Protein AF-A0A7X7E637-F1 (afdb_monomer_lite)

Radius of gyration: 29.82 Å; chains: 1; bounding box: 77×42×72 Å

Secondary structure (DSSP, 8-state):
--HHHHHHHHHHS-PPPPPPHHHHHHHHHHHHHHHHHHTEEEEEES-SSS-EEEEEEE-SSSPPPHHHHHHHHHHHHHSS----TTSPPP-EEETTTEEEEEEESS-SSTT------S----EEEEEE--HHHHHHHHHHHHHHHHHHHHHHHHHHHHHHHHHHHHHHHH------HHHHHHHHHHHH--

Foldseek 3Di:
DDPVVVVVVVVVPPDADADDLVVVVVLVVVLQVLLVVQQWGKDFDDDSRHATEIETEHNDPDGHDVQVSVQVSLCVQAVGGDADPVRGQDWDQDPLRKTKHKRWNDADDVVRDGDPDPHRTYIHIYIYHDVVSVVVVVVVVVVVVVVVVVVVLVVVLVVQVVVVVVVCVVDPDDDPSVVVSVVVSVVVVD

Structure (mmCIF, N/CA/C/O backbone):
data_AF-A0A7X7E637-F1
#
_entry.id   AF-A0A7X7E637-F1
#
loop_
_atom_site.group_PDB
_atom_site.id
_atom_site.type_symbol
_atom_site.label_atom_id
_atom_site.label_alt_id
_atom_site.label_comp_id
_atom_site.label_asym_id
_atom_site.label_entity_id
_atom_site.label_seq_id
_atom_site.pdbx_PDB_ins_code
_atom_site.Cartn_x
_atom_site.Cartn_y
_atom_site.Cartn_z
_atom_site.occupancy
_atom_site.B_iso_or_equiv
_atom_site.auth_seq_id
_atom_site.auth_comp_id
_atom_site.auth_asym_id
_atom_site.auth_atom_id
_atom_site.pdbx_PDB_model_num
ATOM 1 N N . MET A 1 1 ? 29.762 31.237 -25.663 1.00 54.91 1 MET A N 1
ATOM 2 C CA . MET A 1 1 ? 28.877 30.069 -25.484 1.00 54.91 1 MET A CA 1
ATOM 3 C C . MET A 1 1 ? 28.717 29.400 -26.839 1.00 54.91 1 MET A C 1
ATOM 5 O O . MET A 1 1 ? 28.222 30.044 -27.760 1.00 54.91 1 MET A O 1
ATOM 9 N N . THR A 1 2 ? 29.263 28.199 -27.014 1.00 71.44 2 THR A N 1
ATOM 10 C CA . THR A 1 2 ? 29.315 27.530 -28.324 1.00 71.44 2 THR A CA 1
ATOM 11 C C . THR A 1 2 ? 27.979 26.856 -28.658 1.00 71.44 2 THR A C 1
ATOM 13 O O . THR A 1 2 ? 27.171 26.580 -27.771 1.00 71.44 2 THR A O 1
ATOM 16 N N . THR A 1 3 ? 27.727 26.555 -29.935 1.00 63.91 3 THR A N 1
ATOM 17 C CA . THR A 1 3 ? 26.548 25.773 -30.366 1.00 63.91 3 THR A CA 1
ATOM 18 C C . THR A 1 3 ? 26.502 24.395 -29.690 1.00 63.91 3 THR A C 1
ATOM 20 O O . THR A 1 3 ? 25.425 23.895 -29.384 1.00 63.91 3 THR A O 1
ATOM 23 N N . SER A 1 4 ? 27.669 23.820 -29.382 1.00 58.84 4 SER A N 1
ATOM 24 C CA . SER A 1 4 ? 27.820 22.586 -28.599 1.00 58.84 4 SER A CA 1
ATOM 25 C C . SER A 1 4 ? 27.361 22.750 -27.144 1.00 58.84 4 SER A C 1
ATOM 27 O O . SER A 1 4 ? 26.732 21.846 -26.598 1.00 58.84 4 SER A O 1
ATOM 29 N N . ASP A 1 5 ? 27.619 23.905 -26.524 1.00 60.34 5 ASP A N 1
ATOM 30 C CA . ASP A 1 5 ? 27.195 24.180 -25.143 1.00 60.34 5 ASP A CA 1
ATOM 31 C C . ASP A 1 5 ? 25.673 24.351 -25.055 1.00 60.34 5 ASP A C 1
ATOM 33 O O . ASP A 1 5 ? 25.041 23.770 -24.179 1.00 60.34 5 ASP A O 1
ATOM 37 N N . LYS A 1 6 ? 25.064 25.039 -26.032 1.00 55.78 6 LYS A N 1
ATOM 38 C CA . LYS A 1 6 ? 23.597 25.150 -26.146 1.00 55.78 6 LYS A CA 1
ATOM 39 C C . LYS A 1 6 ? 22.924 23.796 -26.398 1.00 55.78 6 LYS A C 1
ATOM 41 O O . LYS A 1 6 ? 21.858 23.532 -25.859 1.00 55.78 6 LYS A O 1
ATOM 46 N N . LEU A 1 7 ? 23.537 22.918 -27.196 1.00 55.59 7 LEU A N 1
ATOM 47 C CA . LEU A 1 7 ? 23.017 21.566 -27.439 1.00 55.59 7 LEU A CA 1
ATOM 48 C C . LEU A 1 7 ? 23.130 20.657 -26.205 1.00 55.59 7 LEU A C 1
ATOM 50 O O . LEU A 1 7 ? 22.273 19.795 -26.020 1.00 55.59 7 LEU A O 1
ATOM 54 N N . ARG A 1 8 ? 24.151 20.847 -25.357 1.00 53.19 8 ARG A N 1
ATOM 55 C CA . ARG A 1 8 ? 24.270 20.154 -24.063 1.00 53.19 8 ARG A CA 1
ATOM 56 C C . ARG A 1 8 ? 23.214 20.625 -23.066 1.00 53.19 8 ARG A C 1
ATOM 58 O O . ARG A 1 8 ? 22.557 19.778 -22.476 1.00 53.19 8 ARG A O 1
ATOM 65 N N . GLU A 1 9 ? 22.978 21.931 -22.981 1.00 50.59 9 GLU A N 1
ATOM 66 C CA . GLU A 1 9 ? 21.948 22.532 -22.122 1.00 50.59 9 GLU A CA 1
ATOM 67 C C . GLU A 1 9 ? 20.524 22.091 -22.529 1.00 50.59 9 GLU A C 1
ATOM 69 O O . GLU A 1 9 ? 19.741 21.651 -21.693 1.00 50.59 9 GLU A O 1
ATOM 74 N N . ILE A 1 10 ? 20.214 22.058 -23.835 1.00 53.22 10 ILE A N 1
ATOM 75 C CA . ILE A 1 10 ? 18.930 21.540 -24.363 1.00 53.22 10 ILE A CA 1
ATOM 76 C C . ILE A 1 10 ? 18.758 20.031 -24.088 1.00 53.22 10 ILE A C 1
ATOM 78 O O . ILE A 1 10 ? 17.637 19.524 -24.000 1.00 53.22 10 ILE A O 1
ATOM 82 N N . ALA A 1 11 ? 19.859 19.286 -23.974 1.00 52.66 11 ALA A N 1
ATOM 83 C CA . ALA A 1 11 ? 19.847 17.845 -23.746 1.00 52.66 11 ALA A CA 1
ATOM 84 C C . ALA A 1 11 ? 19.859 17.447 -22.259 1.00 52.66 11 ALA A C 1
ATOM 86 O O . ALA A 1 11 ? 19.672 16.256 -21.984 1.00 52.66 11 ALA A O 1
ATOM 87 N N . GLU A 1 12 ? 20.096 18.385 -21.340 1.00 51.34 12 GLU A N 1
ATOM 88 C CA . GLU A 1 12 ? 20.045 18.180 -19.884 1.00 51.34 12 GLU A CA 1
ATOM 89 C C . GLU A 1 12 ? 18.630 18.364 -19.309 1.00 51.34 12 GLU A C 1
ATOM 91 O O . GLU A 1 12 ? 18.313 17.734 -18.305 1.00 51.34 12 GLU A O 1
ATOM 96 N N . ASP A 1 13 ? 17.748 19.108 -19.988 1.00 50.59 13 ASP A N 1
ATOM 97 C CA . ASP A 1 13 ? 16.389 19.418 -19.497 1.00 50.59 13 ASP A CA 1
ATOM 98 C C . ASP A 1 13 ? 15.266 18.573 -20.142 1.00 50.59 13 ASP A C 1
ATOM 100 O O . ASP A 1 13 ? 14.069 18.761 -19.900 1.00 50.59 13 ASP A O 1
ATOM 104 N N . LYS A 1 14 ? 15.617 17.588 -20.980 1.00 49.84 14 LYS A N 1
ATOM 105 C CA . LYS A 1 14 ? 14.621 16.637 -21.489 1.00 49.84 14 LYS A CA 1
ATOM 106 C C . LYS A 1 14 ? 14.251 15.649 -20.391 1.00 49.84 14 LYS A C 1
ATOM 108 O O . LYS A 1 14 ? 14.945 14.658 -20.166 1.00 49.84 14 LYS A O 1
ATOM 113 N N . LYS A 1 15 ? 13.119 15.927 -19.738 1.00 44.62 15 LYS A N 1
ATOM 114 C CA . LYS A 1 15 ? 12.454 14.996 -18.821 1.00 44.62 15 LYS A CA 1
ATOM 115 C C . LYS A 1 15 ? 12.347 13.608 -19.481 1.00 44.62 15 LYS A C 1
ATOM 117 O O . LYS A 1 15 ? 12.021 13.547 -20.671 1.00 44.62 15 LYS A O 1
ATOM 122 N N . PRO A 1 16 ? 12.626 12.520 -18.740 1.00 53.84 16 PRO A N 1
ATOM 123 C CA . PRO A 1 16 ? 12.583 11.158 -19.273 1.00 53.84 16 PRO A CA 1
ATOM 124 C C . PRO A 1 16 ? 11.234 10.858 -19.947 1.00 53.84 16 PRO A C 1
ATOM 126 O O . PRO A 1 16 ? 10.199 11.393 -19.524 1.00 53.84 16 PRO A O 1
ATOM 129 N N . VAL A 1 17 ? 11.227 10.054 -21.024 1.00 56.88 17 VAL A N 1
ATOM 130 C CA . VAL A 1 17 ? 9.968 9.724 -21.704 1.00 56.88 17 VAL A CA 1
ATOM 131 C C . VAL A 1 17 ? 9.040 8.931 -20.785 1.00 56.88 17 VAL A C 1
ATOM 133 O O . VAL A 1 17 ? 9.430 8.290 -19.810 1.00 56.88 17 VAL A O 1
ATOM 136 N N . HIS A 1 18 ? 7.753 9.171 -21.001 1.00 62.41 18 HIS A N 1
ATOM 137 C CA . HIS A 1 18 ? 6.708 8.804 -20.064 1.00 62.41 18 HIS A CA 1
ATOM 138 C C . HIS A 1 18 ? 6.281 7.363 -20.342 1.00 62.41 18 HIS A C 1
ATOM 140 O O . HIS A 1 18 ? 6.002 6.999 -21.490 1.00 62.41 18 HIS A O 1
ATOM 146 N N . VAL A 1 19 ? 6.185 6.543 -19.295 1.00 65.00 19 VAL A N 1
ATOM 147 C CA . VAL A 1 19 ? 5.577 5.216 -19.413 1.00 65.00 19 VAL A CA 1
ATOM 148 C C . VAL A 1 19 ? 4.117 5.388 -19.805 1.00 65.00 19 VAL A C 1
ATOM 150 O O . VAL A 1 19 ? 3.388 6.186 -19.220 1.00 65.00 19 VAL A O 1
ATOM 153 N N . LYS A 1 20 ? 3.662 4.618 -20.795 1.00 72.38 20 LYS A N 1
ATOM 154 C CA . LYS A 1 20 ? 2.251 4.648 -21.184 1.00 72.38 20 LYS A CA 1
ATOM 155 C C . LYS A 1 20 ? 1.391 4.116 -20.025 1.00 72.38 20 LYS A C 1
ATOM 157 O O . LYS A 1 20 ? 1.641 2.991 -19.587 1.00 72.38 20 LYS A O 1
ATOM 162 N N . PRO A 1 21 ? 0.322 4.821 -19.608 1.00 73.56 21 PRO A N 1
ATOM 163 C CA . PRO A 1 21 ? -0.562 4.394 -18.512 1.00 73.56 21 PRO A CA 1
ATOM 164 C C . PRO A 1 21 ? -1.125 2.967 -18.646 1.00 73.56 21 PRO A C 1
ATOM 166 O O . PRO A 1 21 ? -1.432 2.308 -17.651 1.00 73.56 21 PRO A O 1
ATOM 169 N N . GLY A 1 22 ? -1.224 2.448 -19.876 1.00 79.31 22 GLY A N 1
ATOM 170 C CA . GLY A 1 22 ? -1.632 1.066 -20.133 1.00 79.31 22 GLY A CA 1
ATOM 171 C C . GLY A 1 22 ? -0.701 0.017 -19.510 1.00 79.31 22 GLY A C 1
ATOM 172 O O . GLY A 1 22 ? -1.187 -1.000 -19.024 1.00 79.31 22 GLY A O 1
ATOM 173 N N . LEU A 1 23 ? 0.613 0.270 -19.448 1.00 79.81 23 LEU A N 1
ATOM 174 C CA . LEU A 1 23 ? 1.558 -0.648 -18.801 1.00 79.81 23 LEU A CA 1
ATOM 175 C C . LEU A 1 23 ? 1.313 -0.714 -17.288 1.00 79.81 23 LEU A C 1
ATOM 177 O O . LEU A 1 23 ? 1.217 -1.796 -16.716 1.00 79.81 23 LEU A O 1
ATOM 181 N N . TYR A 1 24 ? 1.137 0.443 -16.651 1.00 81.56 24 TYR A N 1
ATOM 182 C CA . TYR A 1 24 ? 0.818 0.519 -15.226 1.00 81.56 24 TYR A CA 1
ATOM 183 C C . TYR A 1 24 ? -0.508 -0.156 -14.882 1.00 81.56 24 TYR A C 1
ATOM 185 O O . TYR A 1 24 ? -0.616 -0.809 -13.845 1.00 81.56 24 TYR A O 1
ATOM 193 N N . SER A 1 25 ? -1.488 -0.074 -15.781 1.00 82.88 25 SER A N 1
ATOM 194 C CA . SER A 1 25 ? -2.778 -0.749 -15.616 1.00 82.88 25 SER A CA 1
ATOM 195 C C . SER A 1 25 ? -2.633 -2.277 -15.568 1.00 82.88 25 SER A C 1
ATOM 197 O O . SER A 1 25 ? -3.304 -2.923 -14.764 1.00 82.88 25 SER A O 1
ATOM 199 N N . LEU A 1 26 ? -1.729 -2.851 -16.376 1.00 85.75 26 LEU A N 1
ATOM 200 C CA . LEU A 1 26 ? -1.430 -4.289 -16.353 1.00 85.75 26 LEU A CA 1
ATOM 201 C C . LEU A 1 26 ? -0.818 -4.709 -15.013 1.00 85.75 26 LEU A C 1
ATOM 203 O O . LEU A 1 26 ? -1.282 -5.668 -14.400 1.00 85.75 26 LEU A O 1
ATOM 207 N N . PHE A 1 27 ? 0.173 -3.961 -14.519 1.00 89.31 27 PHE A N 1
ATOM 208 C CA . PHE A 1 27 ? 0.805 -4.263 -13.233 1.00 89.31 27 PHE A CA 1
ATOM 209 C C . PHE A 1 27 ? -0.171 -4.129 -12.067 1.00 89.31 27 PHE A C 1
ATOM 211 O O . PHE A 1 27 ? -0.216 -4.994 -11.194 1.00 89.31 27 PHE A O 1
ATOM 218 N N . PHE A 1 28 ? -0.972 -3.062 -12.048 1.00 92.00 28 PHE A N 1
ATOM 219 C CA . PHE A 1 28 ? -1.858 -2.761 -10.929 1.00 92.00 28 PHE A CA 1
ATOM 220 C C . PHE A 1 28 ? -2.817 -3.911 -10.606 1.00 92.00 28 PHE A C 1
ATOM 222 O O . PHE A 1 28 ? -3.026 -4.215 -9.429 1.00 92.00 28 PHE A O 1
ATOM 229 N N . TYR A 1 29 ? -3.369 -4.575 -11.626 1.00 92.31 29 TYR A N 1
ATOM 230 C CA . TYR A 1 29 ? -4.300 -5.683 -11.423 1.00 92.31 29 TYR A CA 1
ATOM 231 C C . TYR A 1 29 ? -3.665 -6.819 -10.610 1.00 92.31 29 TYR A C 1
ATOM 233 O O . TYR A 1 29 ? -4.194 -7.208 -9.567 1.00 92.31 29 TYR A O 1
ATOM 241 N N . ASP A 1 30 ? -2.498 -7.304 -11.022 1.00 95.12 30 ASP A N 1
ATOM 242 C CA . ASP A 1 30 ? -1.828 -8.417 -10.347 1.00 95.12 30 ASP A CA 1
ATOM 243 C C . ASP A 1 30 ? -1.205 -8.008 -9.008 1.00 95.12 30 ASP A C 1
ATOM 245 O O . ASP A 1 30 ? -1.288 -8.761 -8.029 1.00 95.12 30 ASP A O 1
ATOM 249 N N . LEU A 1 31 ? -0.659 -6.790 -8.912 1.00 96.38 31 LEU A N 1
ATOM 250 C CA . LEU A 1 31 ? -0.170 -6.234 -7.648 1.00 96.38 31 LEU A CA 1
ATOM 251 C C . LEU A 1 31 ? -1.297 -6.141 -6.614 1.00 96.38 31 LEU A C 1
ATOM 253 O O . LEU A 1 31 ? -1.105 -6.521 -5.458 1.00 96.38 31 LEU A O 1
ATOM 257 N N . LYS A 1 32 ? -2.507 -5.738 -7.017 1.00 96.88 32 LYS A N 1
ATOM 258 C CA . LYS A 1 32 ? -3.683 -5.727 -6.138 1.00 96.88 32 LYS A CA 1
ATOM 259 C C . LYS A 1 32 ? -4.025 -7.130 -5.633 1.00 96.88 32 LYS A C 1
ATOM 261 O O . LYS A 1 32 ? -4.311 -7.304 -4.447 1.00 96.88 32 LYS A O 1
ATOM 266 N N . GLN A 1 33 ? -3.956 -8.144 -6.495 1.00 97.62 33 GLN A N 1
ATOM 267 C CA . GLN A 1 33 ? -4.218 -9.531 -6.100 1.00 97.62 33 GLN A CA 1
ATOM 268 C C . GLN A 1 33 ? -3.151 -10.066 -5.142 1.00 97.62 33 G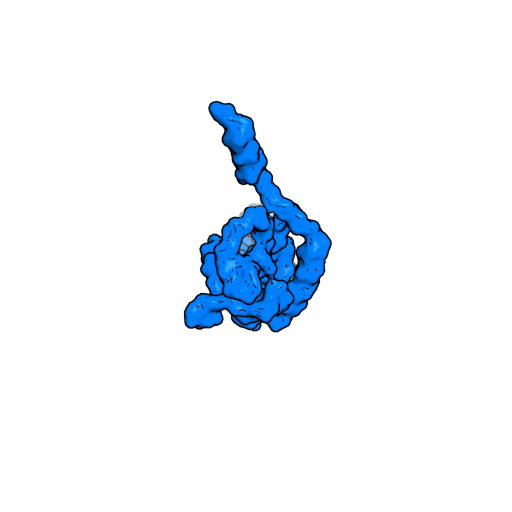LN A C 1
ATOM 270 O O . GLN A 1 33 ? -3.482 -10.794 -4.203 1.00 97.62 33 GLN A O 1
ATOM 275 N N . ILE A 1 34 ? -1.883 -9.702 -5.347 1.00 98.00 34 ILE A N 1
ATOM 276 C CA . ILE A 1 34 ? -0.804 -9.999 -4.401 1.00 98.00 34 ILE A CA 1
ATOM 277 C C . ILE A 1 34 ? -1.103 -9.313 -3.063 1.00 98.00 34 ILE A C 1
ATOM 279 O O . ILE A 1 34 ? -1.201 -10.018 -2.063 1.00 98.00 34 ILE A O 1
ATOM 283 N N . ALA A 1 35 ? -1.333 -7.997 -3.033 1.00 97.94 35 ALA A N 1
ATOM 284 C CA . ALA A 1 35 ? -1.607 -7.234 -1.808 1.00 97.94 35 ALA A CA 1
ATOM 285 C C . ALA A 1 35 ? -2.741 -7.858 -0.980 1.00 97.94 35 ALA A C 1
ATOM 287 O O . ALA A 1 35 ? -2.588 -8.118 0.217 1.00 97.94 35 ALA A O 1
ATOM 288 N N . LYS A 1 36 ? -3.837 -8.233 -1.653 1.00 97.81 36 LYS A N 1
ATOM 289 C CA . LYS A 1 36 ? -4.991 -8.886 -1.031 1.00 97.81 36 LYS A CA 1
ATOM 290 C C . LYS A 1 36 ? -4.617 -10.186 -0.311 1.00 97.81 36 LYS A C 1
ATOM 292 O O . LYS A 1 36 ? -5.095 -10.427 0.793 1.00 97.81 36 LYS A O 1
ATOM 297 N N . ARG A 1 37 ? -3.721 -11.012 -0.871 1.00 98.19 37 ARG A N 1
ATOM 298 C CA . ARG A 1 37 ? -3.237 -12.256 -0.222 1.00 98.19 37 ARG A CA 1
ATOM 299 C C . ARG A 1 37 ? -2.408 -12.011 1.042 1.00 98.19 37 ARG A C 1
ATOM 301 O O . ARG A 1 37 ? -2.242 -12.935 1.850 1.00 98.19 37 ARG A O 1
ATOM 308 N N . TYR A 1 38 ? -1.872 -10.802 1.196 1.00 98.06 38 TYR A N 1
ATOM 309 C CA . TYR A 1 38 ? -1.151 -10.352 2.385 1.00 98.06 38 TYR A CA 1
ATOM 310 C C . TYR A 1 38 ? -2.040 -9.584 3.370 1.00 98.06 38 TYR A C 1
ATOM 312 O O . TYR A 1 38 ? -1.577 -9.265 4.460 1.00 98.06 38 TYR A O 1
ATOM 320 N N . GLY A 1 39 ? -3.317 -9.364 3.042 1.00 97.19 39 GLY A N 1
ATOM 321 C CA . GLY A 1 39 ? -4.253 -8.642 3.902 1.00 97.19 39 GLY A CA 1
ATOM 322 C C . GLY A 1 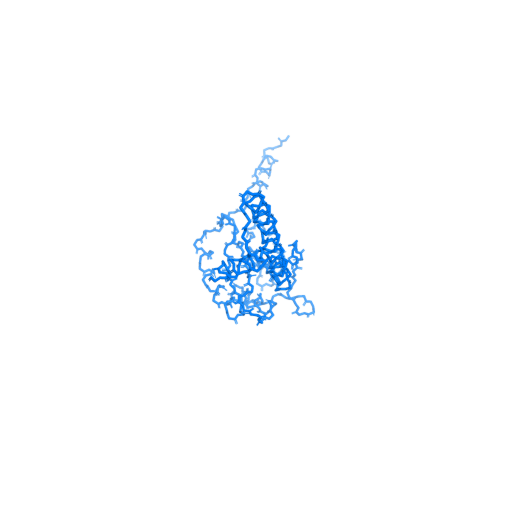39 ? -4.221 -7.126 3.712 1.00 97.19 39 GLY A C 1
ATOM 323 O O . GLY A 1 39 ? -4.628 -6.401 4.613 1.00 97.19 39 GLY A O 1
ATOM 324 N N . TYR A 1 40 ? -3.745 -6.647 2.561 1.00 97.50 40 TYR A N 1
ATOM 325 C CA . TYR A 1 40 ? -3.711 -5.227 2.224 1.00 97.50 40 TYR A CA 1
ATOM 326 C C . TYR A 1 40 ? -4.667 -4.921 1.072 1.00 97.50 40 TYR A C 1
ATOM 328 O O . TYR A 1 40 ? -4.746 -5.670 0.094 1.00 97.50 40 TYR A O 1
ATOM 336 N N . ASN A 1 41 ? -5.345 -3.783 1.160 1.00 96.69 41 ASN A N 1
ATOM 337 C CA . ASN A 1 41 ? -5.934 -3.126 0.005 1.00 96.69 41 ASN A CA 1
ATOM 338 C C . ASN A 1 41 ? -4.881 -2.243 -0.661 1.00 96.69 41 ASN A C 1
ATOM 340 O O . ASN A 1 41 ? -4.133 -1.537 0.011 1.00 96.69 41 ASN A O 1
ATOM 344 N N . LEU A 1 42 ? -4.836 -2.291 -1.991 1.00 96.44 42 LEU A N 1
ATOM 345 C CA . LEU A 1 42 ? -3.914 -1.496 -2.792 1.00 96.44 42 LEU A CA 1
ATOM 346 C C . LEU A 1 42 ? -4.682 -0.366 -3.472 1.00 96.44 42 LEU A C 1
ATOM 348 O O . LEU A 1 42 ? -5.628 -0.614 -4.225 1.00 96.44 42 LEU A O 1
ATOM 352 N N . VAL A 1 43 ? -4.267 0.861 -3.193 1.00 93.69 43 VAL A N 1
ATOM 353 C CA . VAL A 1 43 ? -4.844 2.091 -3.725 1.00 93.69 43 VAL A CA 1
ATOM 354 C C . VAL A 1 43 ? -3.864 2.685 -4.720 1.00 93.69 43 VAL A C 1
ATOM 356 O O . VAL A 1 43 ? -2.674 2.800 -4.436 1.00 93.69 43 VAL A O 1
ATOM 359 N N . LEU A 1 44 ? -4.377 3.049 -5.889 1.00 91.19 44 LEU A N 1
ATOM 360 C CA . LEU A 1 44 ? -3.632 3.825 -6.865 1.00 91.19 44 LEU A CA 1
ATOM 361 C C . LEU A 1 44 ? -3.654 5.286 -6.423 1.00 91.19 44 LEU A C 1
ATOM 363 O O . LEU A 1 44 ? -4.724 5.856 -6.208 1.00 91.19 44 LEU A O 1
ATOM 367 N N . HIS A 1 45 ? -2.474 5.862 -6.262 1.00 82.62 45 HIS A N 1
ATOM 368 C CA . HIS A 1 45 ? -2.267 7.252 -5.902 1.00 82.62 45 HIS A CA 1
ATOM 369 C C . HIS A 1 45 ? -1.454 7.930 -7.016 1.00 82.62 45 HIS A C 1
ATOM 371 O O . HIS A 1 45 ? -0.774 7.271 -7.797 1.00 82.62 45 HIS A O 1
ATOM 377 N N . GLY A 1 46 ? -1.556 9.249 -7.136 1.00 73.31 46 GLY A N 1
ATOM 378 C CA . GLY A 1 46 ? -0.817 9.992 -8.156 1.00 73.31 46 GLY A CA 1
ATOM 379 C C . GLY A 1 46 ? -1.517 10.094 -9.516 1.00 73.31 46 GLY A C 1
ATOM 380 O O . GLY A 1 46 ? -2.669 9.704 -9.704 1.00 73.31 46 GLY A O 1
ATOM 381 N N . SER A 1 47 ? -0.816 10.724 -10.460 1.00 72.69 47 SER A N 1
ATOM 382 C CA . SER A 1 47 ? -1.390 11.200 -11.730 1.00 72.69 47 SER A CA 1
ATOM 383 C C . SER A 1 47 ? -1.282 10.209 -12.893 1.00 72.69 47 SER A C 1
ATOM 385 O O . SER A 1 47 ? -1.847 10.469 -13.954 1.00 72.69 47 SER A O 1
ATOM 387 N N . LEU A 1 48 ? -0.525 9.113 -12.728 1.00 73.38 48 LEU A N 1
ATOM 388 C CA . LEU A 1 48 ? -0.138 8.163 -13.789 1.00 73.38 48 LEU A CA 1
ATOM 389 C C . LEU A 1 48 ? 0.576 8.788 -14.991 1.00 73.38 48 LEU A C 1
ATOM 391 O O . LEU A 1 48 ? 0.784 8.123 -16.005 1.00 73.38 48 LEU A O 1
ATOM 395 N N . ASN A 1 49 ? 0.949 10.063 -14.895 1.00 65.75 49 ASN A N 1
ATOM 396 C CA . ASN A 1 49 ? 1.569 10.789 -15.990 1.00 65.75 49 ASN A CA 1
ATOM 397 C C . ASN A 1 49 ? 3.045 10.394 -16.167 1.00 65.75 49 ASN A C 1
ATOM 399 O O . ASN A 1 49 ? 3.565 10.435 -17.276 1.00 65.75 49 ASN A O 1
ATOM 403 N N . ARG A 1 50 ? 3.722 10.001 -15.081 1.00 63.75 50 ARG A N 1
ATOM 404 C CA . ARG A 1 50 ? 5.142 9.612 -15.086 1.00 63.75 50 ARG A CA 1
ATOM 405 C C . ARG A 1 50 ? 5.412 8.361 -14.258 1.00 63.75 50 ARG A C 1
ATOM 407 O O . ARG A 1 50 ? 6.241 7.549 -14.645 1.00 63.75 50 ARG A O 1
ATOM 414 N N . ASP A 1 51 ? 4.736 8.254 -13.128 1.00 70.38 51 ASP A N 1
ATOM 415 C CA . ASP A 1 51 ? 4.933 7.281 -12.065 1.00 70.38 51 ASP A CA 1
ATOM 416 C C . ASP A 1 51 ? 3.608 6.590 -11.728 1.00 70.38 51 ASP A C 1
ATOM 418 O O . ASP A 1 51 ? 2.516 7.119 -11.955 1.00 70.38 51 ASP A O 1
ATOM 422 N N . LEU A 1 52 ? 3.719 5.374 -11.197 1.00 81.50 52 LEU A N 1
ATOM 423 C CA . LEU A 1 52 ? 2.613 4.672 -10.561 1.00 81.50 52 LEU A CA 1
ATOM 424 C C . LEU A 1 52 ? 2.897 4.660 -9.059 1.00 81.50 52 LEU A C 1
ATOM 426 O O . LEU A 1 52 ? 3.645 3.808 -8.576 1.00 81.50 52 LEU A O 1
ATOM 430 N N . ASP A 1 53 ? 2.297 5.615 -8.347 1.00 88.06 53 ASP A N 1
ATOM 431 C CA . ASP A 1 53 ? 2.348 5.651 -6.891 1.00 88.06 53 ASP A CA 1
ATOM 432 C C . ASP A 1 53 ? 1.262 4.737 -6.331 1.00 88.06 53 ASP A C 1
ATOM 434 O O . ASP A 1 53 ? 0.095 4.763 -6.735 1.00 88.06 53 ASP A O 1
ATOM 438 N N . LEU A 1 54 ? 1.636 3.902 -5.376 1.00 93.94 54 LEU A N 1
ATOM 439 C CA . LEU A 1 54 ? 0.729 2.958 -4.750 1.00 93.94 54 LEU A CA 1
ATOM 440 C C . LEU A 1 54 ? 0.723 3.163 -3.245 1.00 93.94 54 LEU A C 1
ATOM 442 O O . LEU A 1 54 ? 1.751 3.429 -2.621 1.00 93.94 54 LEU A O 1
ATOM 446 N N . ILE A 1 55 ? -0.448 2.978 -2.649 1.00 95.19 55 ILE A N 1
ATOM 447 C CA . ILE A 1 55 ? -0.609 2.947 -1.201 1.00 95.19 55 ILE A CA 1
ATOM 448 C C . ILE A 1 55 ? -1.191 1.593 -0.813 1.00 95.19 55 ILE A C 1
ATOM 450 O O . ILE A 1 55 ? -2.294 1.236 -1.223 1.00 95.19 55 ILE A O 1
ATOM 454 N N . ALA A 1 56 ? -0.447 0.829 -0.019 1.00 96.75 56 ALA A N 1
ATOM 455 C CA . ALA A 1 56 ? -0.916 -0.401 0.594 1.00 96.75 56 ALA A CA 1
ATOM 456 C C . ALA A 1 56 ? -1.437 -0.102 2.003 1.00 96.75 56 ALA A C 1
ATOM 458 O O . ALA A 1 56 ? -0.699 0.360 2.876 1.00 96.75 56 ALA A O 1
ATOM 459 N N . ILE A 1 57 ? -2.718 -0.381 2.220 1.00 95.25 57 ILE A N 1
ATOM 460 C CA . ILE A 1 57 ? -3.420 -0.125 3.477 1.00 95.25 57 ILE A CA 1
ATOM 461 C C . ILE A 1 57 ? -3.848 -1.474 4.061 1.00 95.25 57 ILE A C 1
ATOM 463 O O . ILE A 1 57 ? -4.509 -2.240 3.351 1.00 95.25 57 ILE A O 1
ATOM 467 N N . PRO A 1 58 ? -3.491 -1.800 5.315 1.00 94.62 58 PRO A N 1
ATOM 468 C CA . PRO A 1 58 ? -4.014 -2.983 5.990 1.00 94.62 58 PRO A CA 1
ATOM 469 C C . PRO A 1 58 ? -5.548 -3.025 5.931 1.00 94.62 58 PRO A C 1
ATOM 471 O O . PRO A 1 58 ? -6.212 -2.043 6.248 1.00 94.62 58 PRO A O 1
ATOM 474 N N . TRP A 1 59 ? -6.113 -4.156 5.509 1.00 93.44 59 TRP A N 1
ATOM 475 C CA . TRP A 1 59 ? -7.566 -4.368 5.393 1.00 93.44 59 TRP A CA 1
ATOM 476 C C . TRP A 1 59 ? -8.079 -5.516 6.274 1.00 93.44 59 TRP A C 1
ATOM 478 O O . TRP A 1 59 ? -9.249 -5.885 6.239 1.00 93.44 59 TRP A O 1
ATOM 488 N N . VAL A 1 60 ? -7.186 -6.122 7.046 1.00 91.31 60 VAL A N 1
ATOM 489 C CA . VAL A 1 60 ? -7.495 -7.173 8.016 1.00 91.31 60 VAL A CA 1
ATOM 490 C C . VAL A 1 60 ? -6.764 -6.853 9.314 1.00 91.31 60 VAL A C 1
ATOM 492 O O . VAL A 1 60 ? -5.707 -6.228 9.272 1.00 91.31 60 VAL A O 1
ATOM 495 N N . ASP A 1 61 ? -7.277 -7.327 10.448 1.00 87.31 61 ASP A N 1
ATOM 496 C CA . ASP A 1 61 ? -6.714 -7.013 11.774 1.00 87.31 61 ASP A CA 1
ATOM 497 C C . ASP A 1 61 ? -5.276 -7.513 11.959 1.00 87.31 61 ASP A C 1
ATOM 499 O O . ASP A 1 61 ? -4.497 -6.968 12.735 1.00 87.31 61 ASP A O 1
ATOM 503 N N . LYS A 1 62 ? -4.922 -8.599 11.266 1.00 90.31 62 LYS A N 1
ATOM 504 C CA . LYS A 1 62 ? -3.607 -9.243 11.353 1.00 90.31 62 LYS A CA 1
ATOM 505 C C . LYS A 1 62 ? -3.039 -9.440 9.949 1.00 90.31 62 LYS A C 1
ATOM 507 O O . LYS A 1 62 ? -3.056 -10.568 9.442 1.00 90.31 62 LYS A O 1
ATOM 512 N N . PRO A 1 63 ? -2.597 -8.361 9.277 1.00 95.25 63 PRO A N 1
ATOM 513 C CA . PRO A 1 63 ? -1.999 -8.486 7.959 1.00 95.25 63 PRO A CA 1
ATOM 514 C C . PRO A 1 63 ? -0.692 -9.279 8.063 1.00 95.25 63 PRO A C 1
ATOM 516 O O . PRO A 1 63 ? -0.024 -9.311 9.101 1.00 95.25 63 PRO A O 1
ATOM 519 N N . LYS A 1 64 ? -0.310 -9.944 6.974 1.00 96.00 64 LYS A N 1
ATOM 520 C CA . LYS A 1 64 ? 1.005 -10.591 6.891 1.00 96.00 64 LYS A CA 1
ATOM 521 C C . LYS A 1 64 ? 2.100 -9.514 6.839 1.00 96.00 64 LYS A C 1
ATOM 523 O O . LYS A 1 64 ? 1.814 -8.400 6.419 1.00 96.00 64 LYS A O 1
ATOM 528 N N . PRO A 1 65 ? 3.364 -9.832 7.176 1.00 95.12 65 PRO A N 1
ATOM 529 C CA . PRO A 1 65 ? 4.438 -8.842 7.144 1.00 95.12 65 PRO A CA 1
ATOM 530 C C . PRO A 1 65 ? 4.569 -8.170 5.771 1.00 95.12 65 PRO A C 1
ATOM 532 O O . PRO A 1 65 ? 4.761 -8.856 4.762 1.00 95.12 65 PRO A O 1
ATOM 535 N N . GLU A 1 66 ? 4.525 -6.838 5.740 1.00 95.69 66 GLU A N 1
ATOM 536 C CA . GLU A 1 66 ? 4.626 -6.041 4.510 1.00 95.69 66 GLU A CA 1
ATOM 537 C C . GLU A 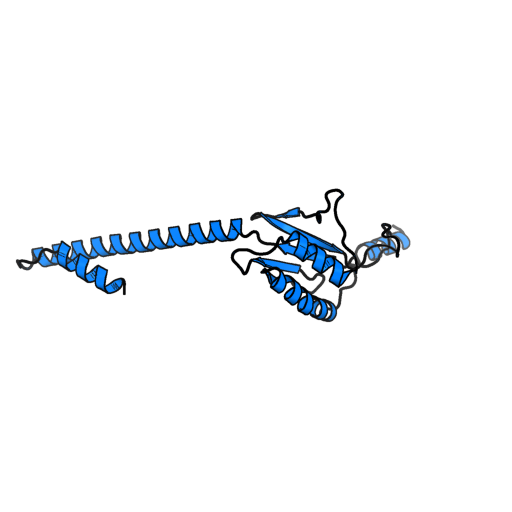1 66 ? 5.893 -6.345 3.707 1.00 95.69 66 GLU A C 1
ATOM 539 O O . GLU A 1 66 ? 5.858 -6.415 2.486 1.00 95.69 66 GLU A O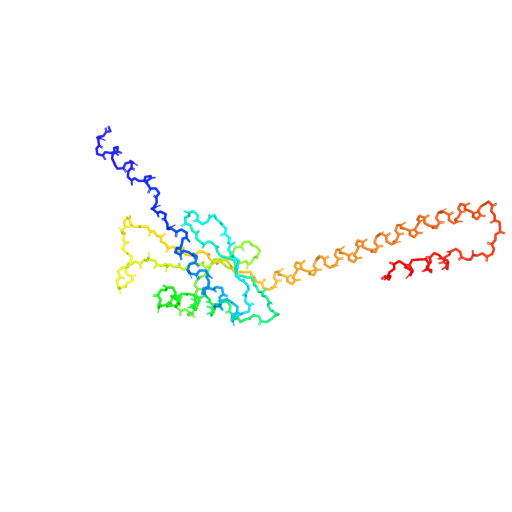 1
ATOM 544 N N . GLN A 1 67 ? 7.000 -6.642 4.387 1.00 96.25 67 GLN A N 1
ATOM 545 C CA . GLN A 1 67 ? 8.270 -7.008 3.770 1.00 96.25 67 GLN A CA 1
ATOM 546 C C . GLN A 1 67 ? 8.106 -8.211 2.832 1.00 96.25 67 GLN A C 1
ATOM 548 O O . GLN A 1 67 ? 8.672 -8.238 1.744 1.00 96.25 67 GLN A O 1
ATOM 553 N N . ASN A 1 68 ? 7.268 -9.187 3.193 1.00 97.31 68 ASN A N 1
ATOM 554 C CA . ASN A 1 68 ? 6.995 -10.344 2.340 1.00 97.31 68 ASN A CA 1
ATOM 555 C C . ASN A 1 68 ? 6.092 -9.988 1.147 1.00 97.31 68 ASN A C 1
ATOM 557 O O . ASN A 1 68 ? 6.237 -10.577 0.072 1.00 97.31 68 ASN A O 1
ATOM 561 N N . MET A 1 69 ? 5.184 -9.023 1.318 1.00 97.81 69 MET A N 1
ATOM 562 C CA . MET A 1 69 ? 4.376 -8.476 0.226 1.00 97.81 69 MET A CA 1
ATOM 563 C C . MET A 1 69 ? 5.267 -7.737 -0.780 1.00 97.81 69 MET A C 1
ATOM 565 O O . MET A 1 69 ? 5.212 -8.044 -1.969 1.00 97.81 69 MET A O 1
ATOM 569 N N . ILE A 1 70 ? 6.151 -6.849 -0.314 1.00 97.25 70 ILE A N 1
ATOM 570 C CA . ILE A 1 70 ? 7.080 -6.100 -1.171 1.00 97.25 70 ILE A CA 1
ATOM 571 C C . ILE A 1 70 ? 8.027 -7.044 -1.922 1.00 97.25 70 ILE A C 1
ATOM 573 O O . ILE A 1 70 ? 8.189 -6.909 -3.132 1.00 97.25 70 ILE A O 1
ATOM 577 N N . LYS A 1 71 ? 8.579 -8.071 -1.261 1.00 95.88 71 LYS A N 1
ATOM 578 C CA . LYS A 1 71 ? 9.388 -9.106 -1.936 1.00 95.88 71 LYS A CA 1
ATOM 579 C C . LYS A 1 71 ? 8.611 -9.831 -3.039 1.00 95.88 71 LYS A C 1
ATOM 581 O O . LYS A 1 71 ? 9.184 -10.175 -4.071 1.00 95.88 71 LYS A O 1
ATOM 586 N N . SER A 1 72 ? 7.313 -10.058 -2.833 1.00 97.25 72 SER A N 1
ATOM 587 C CA . SER A 1 72 ? 6.442 -10.685 -3.834 1.00 97.25 72 SER A CA 1
ATOM 588 C C . SER A 1 72 ? 6.153 -9.759 -5.010 1.00 97.25 72 SER A C 1
ATOM 590 O O . SER A 1 72 ? 6.130 -10.225 -6.146 1.00 97.25 72 SER A O 1
ATOM 592 N N . PHE A 1 73 ? 5.988 -8.457 -4.762 1.00 96.50 73 PHE A N 1
ATOM 593 C CA . PHE A 1 73 ? 5.907 -7.458 -5.825 1.00 96.50 73 PHE A CA 1
ATOM 594 C C . PHE A 1 73 ? 7.194 -7.419 -6.649 1.00 96.50 73 PHE A C 1
ATOM 596 O O . PHE A 1 73 ? 7.119 -7.534 -7.867 1.00 96.50 73 PHE A O 1
ATOM 603 N N . GLN A 1 74 ? 8.367 -7.344 -6.004 1.00 93.00 74 GLN A N 1
ATOM 604 C CA . GLN A 1 74 ? 9.660 -7.387 -6.698 1.00 93.00 74 GLN A CA 1
ATOM 605 C C . GLN A 1 74 ? 9.766 -8.648 -7.563 1.00 93.00 74 GLN A C 1
ATOM 607 O O . GLN A 1 74 ? 10.017 -8.561 -8.759 1.00 93.00 74 GLN A O 1
ATOM 612 N N . ARG A 1 75 ? 9.456 -9.822 -6.995 1.00 92.75 75 ARG A N 1
ATOM 613 C CA . ARG A 1 75 ? 9.503 -11.091 -7.731 1.00 92.75 75 ARG A CA 1
ATOM 614 C C . ARG A 1 75 ? 8.570 -11.107 -8.943 1.00 92.75 75 ARG A C 1
ATOM 616 O O . ARG A 1 75 ? 8.964 -11.637 -9.974 1.00 92.75 75 ARG A O 1
ATOM 623 N N . TYR A 1 76 ? 7.360 -10.563 -8.822 1.00 94.31 76 TYR A N 1
ATOM 624 C CA . TYR A 1 76 ? 6.401 -10.497 -9.928 1.00 94.31 76 TYR A CA 1
ATOM 625 C C . TYR A 1 76 ? 6.868 -9.542 -11.035 1.00 94.31 76 TYR A C 1
ATOM 627 O O . TYR A 1 76 ? 6.783 -9.880 -12.210 1.00 94.31 76 TYR A O 1
ATOM 635 N N . LEU A 1 77 ? 7.391 -8.374 -10.660 1.00 89.69 77 LEU A N 1
ATOM 636 C CA . LEU A 1 77 ? 7.739 -7.311 -11.602 1.00 89.69 77 LEU A CA 1
ATOM 637 C C . LEU A 1 77 ? 9.096 -7.515 -12.279 1.00 89.69 77 LEU A C 1
ATOM 639 O O . LEU A 1 77 ? 9.221 -7.285 -13.478 1.00 89.69 77 LEU A O 1
ATOM 643 N N . SER A 1 78 ? 10.113 -7.925 -11.520 1.00 84.44 78 SER A N 1
ATOM 644 C CA . SER A 1 78 ? 11.498 -8.023 -11.996 1.00 84.44 78 SER A CA 1
ATOM 645 C C . SER A 1 78 ? 12.037 -9.456 -12.041 1.00 84.44 78 SER A C 1
ATOM 647 O O . SER A 1 78 ? 13.096 -9.701 -12.613 1.00 84.44 78 SER A O 1
ATOM 649 N N . GLY A 1 79 ? 11.338 -10.429 -11.446 1.00 86.00 79 GLY A N 1
ATOM 650 C CA . GLY A 1 79 ? 11.785 -11.826 -11.360 1.00 86.00 79 GLY A CA 1
ATOM 651 C C . GLY A 1 79 ? 12.780 -12.110 -10.226 1.00 86.00 79 GLY A C 1
ATOM 652 O O . GLY A 1 79 ? 13.034 -13.276 -9.896 1.00 86.00 79 GLY A O 1
ATOM 653 N N . PHE A 1 80 ? 13.303 -11.080 -9.562 1.00 84.56 80 PHE A N 1
ATOM 654 C CA . PHE A 1 80 ? 14.256 -11.196 -8.456 1.00 84.56 80 PHE A CA 1
ATOM 655 C C . PHE A 1 80 ? 13.807 -10.392 -7.233 1.00 84.56 80 PHE A C 1
ATOM 657 O O . PHE A 1 80 ? 12.825 -9.659 -7.259 1.00 84.56 80 PHE A O 1
ATOM 664 N N . THR A 1 81 ? 14.507 -10.581 -6.120 1.00 87.69 81 THR A N 1
ATOM 665 C CA . THR A 1 81 ? 14.246 -9.873 -4.866 1.00 87.69 81 THR A CA 1
ATOM 666 C C . THR A 1 81 ? 15.530 -9.183 -4.445 1.00 87.69 81 THR A C 1
ATOM 668 O O . THR A 1 81 ? 16.556 -9.846 -4.304 1.00 87.69 81 THR A O 1
ATOM 671 N N . THR A 1 82 ? 15.466 -7.872 -4.234 1.00 85.00 82 THR A N 1
ATOM 672 C CA . THR A 1 82 ? 16.610 -7.082 -3.773 1.00 85.00 82 THR A CA 1
ATOM 673 C C . THR A 1 82 ? 16.442 -6.799 -2.290 1.00 85.00 82 THR A C 1
ATOM 675 O O . THR A 1 82 ? 15.470 -6.158 -1.886 1.00 85.00 82 THR A O 1
ATOM 678 N N . THR A 1 83 ? 17.385 -7.278 -1.483 1.00 88.06 83 THR A N 1
ATOM 679 C CA . THR A 1 83 ? 17.397 -7.096 -0.028 1.00 88.06 83 THR A CA 1
ATOM 680 C C . THR A 1 83 ? 18.728 -6.529 0.445 1.00 88.06 83 THR A C 1
ATOM 682 O O . THR A 1 83 ? 19.768 -6.744 -0.175 1.00 88.06 83 THR A O 1
ATOM 685 N N . CYS A 1 84 ? 18.698 -5.852 1.584 1.00 85.50 84 CYS A N 1
ATOM 686 C CA . CYS A 1 84 ? 19.866 -5.524 2.384 1.00 85.50 84 CYS A CA 1
ATOM 687 C C . CYS A 1 84 ? 20.553 -6.802 2.918 1.00 85.50 84 CYS A C 1
ATOM 689 O O . CYS A 1 84 ? 19.962 -7.889 2.872 1.00 85.50 84 CYS A O 1
ATOM 691 N N . PRO A 1 85 ? 21.787 -6.696 3.456 1.00 85.06 85 PRO A N 1
ATOM 692 C CA . PRO A 1 85 ? 22.508 -7.833 4.040 1.00 85.06 85 PRO A CA 1
ATOM 693 C C . PRO A 1 85 ? 21.763 -8.549 5.177 1.00 85.06 85 PRO A C 1
ATOM 695 O O . PRO A 1 85 ? 22.005 -9.724 5.428 1.00 85.06 85 PRO A O 1
ATOM 698 N N . ASP A 1 86 ? 20.834 -7.863 5.843 1.00 87.81 86 ASP A N 1
ATOM 699 C CA . ASP A 1 86 ? 19.964 -8.414 6.888 1.00 87.81 86 ASP A CA 1
ATOM 700 C C . ASP A 1 86 ? 18.748 -9.191 6.335 1.00 87.81 86 ASP A C 1
ATOM 702 O O . ASP A 1 86 ? 17.900 -9.665 7.093 1.00 87.81 86 ASP A O 1
ATOM 706 N N . GLY A 1 87 ? 18.633 -9.308 5.009 1.00 87.75 87 GLY A N 1
ATOM 707 C CA . GLY A 1 87 ? 17.542 -9.993 4.325 1.00 87.75 87 GLY A CA 1
ATOM 708 C C . GLY A 1 87 ? 16.235 -9.198 4.248 1.00 87.75 87 GLY A C 1
ATOM 709 O O . GLY A 1 87 ? 15.220 -9.756 3.811 1.00 87.75 87 GLY A O 1
ATOM 710 N N . LYS A 1 88 ? 16.209 -7.920 4.644 1.00 89.69 88 LYS A N 1
ATOM 711 C CA . LYS A 1 88 ? 15.036 -7.038 4.513 1.00 89.69 88 LYS A CA 1
ATOM 712 C C . LYS A 1 88 ? 15.110 -6.202 3.242 1.00 89.69 88 LYS A C 1
ATOM 714 O O . LYS A 1 88 ? 16.181 -5.942 2.709 1.00 89.69 88 LYS A O 1
ATOM 719 N N . VAL A 1 89 ? 13.960 -5.787 2.732 1.00 90.44 89 VAL A N 1
ATOM 720 C CA . VAL A 1 89 ? 13.881 -4.773 1.680 1.00 90.44 89 VAL A CA 1
ATOM 721 C C . VAL A 1 89 ? 14.053 -3.408 2.337 1.00 90.44 89 VAL A C 1
ATOM 723 O O . VAL A 1 89 ? 13.380 -3.110 3.327 1.00 90.44 89 VAL A O 1
ATOM 726 N N . HIS A 1 90 ? 14.958 -2.602 1.788 1.00 89.75 90 HIS A N 1
ATOM 727 C CA . HIS A 1 90 ? 15.200 -1.242 2.253 1.00 89.75 90 HIS A CA 1
ATOM 728 C C . HIS A 1 90 ? 13.951 -0.369 2.067 1.00 89.75 90 HIS A C 1
ATOM 730 O O . HIS A 1 90 ? 13.297 -0.441 1.026 1.00 89.75 90 HIS A O 1
ATOM 736 N N . PHE A 1 91 ? 13.653 0.480 3.047 1.00 93.50 91 PHE A N 1
ATOM 737 C CA . PHE A 1 91 ? 12.576 1.465 2.977 1.00 93.50 91 PHE A CA 1
ATOM 738 C C . PHE A 1 91 ? 12.966 2.751 3.696 1.00 93.50 91 PHE A C 1
ATOM 740 O O . PHE A 1 91 ? 13.875 2.772 4.526 1.00 93.50 91 PHE A O 1
ATOM 747 N N . THR A 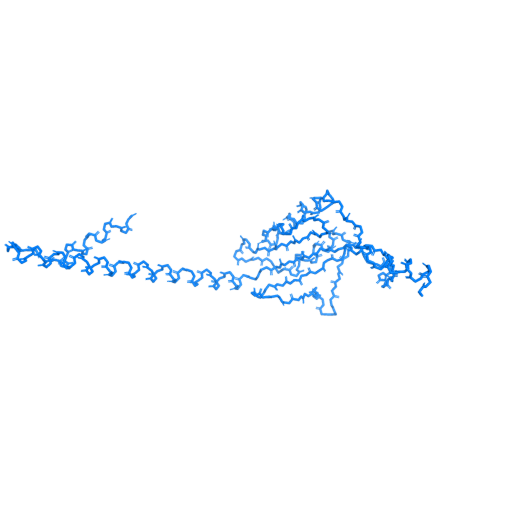1 92 ? 12.250 3.825 3.388 1.00 93.38 92 THR A N 1
ATOM 748 C CA . THR A 1 92 ? 12.336 5.098 4.107 1.00 93.38 92 THR A CA 1
ATOM 749 C C . THR A 1 92 ? 11.075 5.291 4.935 1.00 93.38 92 THR A C 1
ATOM 751 O O . THR A 1 92 ? 9.977 5.027 4.455 1.00 93.38 92 THR A O 1
ATOM 754 N N . VAL A 1 93 ? 11.212 5.764 6.171 1.00 92.81 93 VAL A N 1
ATOM 755 C CA . VAL A 1 93 ? 10.056 6.120 7.003 1.00 92.81 93 VAL A CA 1
ATOM 756 C C . VAL A 1 93 ? 9.603 7.536 6.642 1.00 92.81 93 VAL A C 1
ATOM 758 O O . VAL A 1 93 ? 10.390 8.479 6.685 1.00 92.81 93 VAL A O 1
ATOM 761 N N . LEU A 1 94 ? 8.337 7.673 6.261 1.00 89.25 94 LEU A N 1
ATOM 762 C CA . LEU A 1 94 ? 7.657 8.924 5.935 1.00 89.25 94 LEU A CA 1
ATOM 763 C C . LEU A 1 94 ? 6.771 9.386 7.110 1.00 89.25 94 LEU A C 1
ATOM 765 O O . LEU A 1 94 ? 6.511 8.604 8.030 1.00 89.25 94 LEU A O 1
ATOM 769 N N . PRO A 1 95 ? 6.262 10.636 7.093 1.00 86.62 95 PRO A N 1
ATOM 770 C CA . PRO A 1 95 ? 5.340 11.124 8.117 1.00 86.62 95 PRO A CA 1
ATOM 771 C C . PRO A 1 95 ? 4.127 10.209 8.322 1.00 86.62 95 PRO A C 1
ATOM 773 O O . PRO A 1 95 ? 3.588 9.650 7.360 1.00 86.62 95 PRO A O 1
ATOM 776 N N . GLY A 1 96 ? 3.696 10.090 9.582 1.00 81.69 96 GLY A N 1
ATOM 777 C CA . GLY A 1 96 ? 2.668 9.130 9.991 1.00 81.69 96 GLY A CA 1
ATOM 778 C C . GLY A 1 96 ? 3.156 7.686 9.903 1.00 81.69 96 GLY A C 1
ATOM 779 O O . GLY A 1 96 ? 2.400 6.842 9.447 1.00 81.69 96 GLY A O 1
ATOM 780 N N . ASN A 1 97 ? 4.444 7.463 10.212 1.00 87.25 97 ASN A N 1
ATOM 781 C CA . ASN A 1 97 ? 5.122 6.162 10.285 1.00 87.25 97 ASN A CA 1
ATOM 782 C C . ASN A 1 97 ? 4.910 5.251 9.055 1.00 87.25 97 ASN A C 1
ATOM 784 O O . ASN A 1 97 ? 5.070 4.035 9.111 1.00 87.25 97 ASN A O 1
ATOM 788 N N . ARG A 1 98 ? 4.604 5.839 7.891 1.00 91.44 98 ARG A N 1
ATOM 789 C CA . ARG A 1 98 ? 4.433 5.078 6.651 1.00 91.44 98 ARG A CA 1
ATOM 790 C C . ARG A 1 98 ? 5.785 4.640 6.126 1.00 91.44 98 ARG A C 1
ATOM 792 O O . ARG A 1 98 ? 6.729 5.424 6.094 1.00 91.44 98 ARG A O 1
ATOM 799 N N . HIS A 1 99 ? 5.866 3.422 5.622 1.00 95.38 99 HIS A N 1
ATOM 800 C CA . HIS A 1 99 ? 7.091 2.916 5.017 1.00 95.38 99 HIS A CA 1
ATOM 801 C C . HIS A 1 99 ? 7.031 3.091 3.502 1.00 95.38 99 HIS A C 1
ATOM 803 O O . HIS A 1 99 ? 6.103 2.611 2.857 1.00 95.38 99 HIS A O 1
ATOM 809 N N . SER A 1 100 ? 8.006 3.795 2.935 1.00 94.38 100 SER A N 1
ATOM 810 C CA . SER A 1 100 ? 8.140 4.012 1.497 1.00 94.38 100 SER A CA 1
ATOM 811 C C . SER A 1 100 ? 9.148 3.046 0.900 1.00 94.38 100 SER A C 1
ATOM 813 O O . SER A 1 100 ? 10.319 3.031 1.292 1.00 94.38 100 SER A O 1
ATOM 815 N N . TYR A 1 101 ? 8.684 2.262 -0.060 1.00 94.19 101 TYR A N 1
ATOM 816 C CA . TYR A 1 101 ? 9.461 1.302 -0.822 1.00 94.19 101 TYR A CA 1
ATOM 817 C C . TYR A 1 101 ? 9.566 1.762 -2.269 1.00 94.19 101 TYR A C 1
ATOM 819 O O . TYR A 1 101 ? 8.591 2.241 -2.841 1.00 94.19 101 TYR A O 1
ATOM 827 N N . ILE A 1 102 ? 10.732 1.529 -2.865 1.00 88.75 102 ILE A N 1
ATOM 828 C CA . ILE A 1 102 ? 10.974 1.769 -4.286 1.00 88.75 102 ILE A CA 1
ATOM 829 C C . ILE A 1 102 ? 11.267 0.419 -4.934 1.00 88.75 102 ILE A C 1
ATOM 831 O O . ILE A 1 102 ? 12.198 -0.283 -4.527 1.00 88.75 102 ILE A O 1
ATOM 835 N N . ILE A 1 103 ? 10.472 0.037 -5.932 1.00 87.75 103 ILE A N 1
ATOM 836 C CA . ILE A 1 103 ? 10.743 -1.139 -6.765 1.00 87.75 103 ILE A CA 1
ATOM 837 C C . ILE A 1 103 ? 11.220 -0.666 -8.128 1.00 87.75 103 ILE A C 1
ATOM 839 O O . ILE A 1 103 ? 10.464 -0.092 -8.906 1.00 87.75 103 ILE A O 1
ATOM 843 N N . GLU A 1 104 ? 12.482 -0.941 -8.424 1.00 80.31 104 GLU A N 1
ATOM 844 C CA . GLU A 1 104 ? 13.081 -0.626 -9.714 1.00 80.31 104 GLU A CA 1
ATOM 845 C C . GLU A 1 104 ? 12.633 -1.658 -10.758 1.00 80.31 104 GLU A C 1
ATOM 847 O O . GLU A 1 104 ? 12.854 -2.858 -10.594 1.00 80.31 104 GLU A O 1
ATOM 852 N N . LEU A 1 105 ? 11.990 -1.193 -11.832 1.00 78.06 105 LEU A N 1
ATOM 853 C CA . LEU A 1 105 ? 11.557 -2.046 -12.943 1.00 78.06 105 LEU A CA 1
ATOM 854 C C . LEU A 1 105 ? 12.654 -2.199 -13.997 1.00 78.06 105 LEU A C 1
ATOM 856 O O . LEU A 1 105 ? 12.749 -3.234 -14.650 1.00 78.06 105 LEU A O 1
ATOM 860 N N . ASN A 1 106 ? 13.476 -1.162 -14.169 1.00 70.12 106 ASN A N 1
ATOM 861 C CA . ASN A 1 106 ? 14.538 -1.134 -15.164 1.00 70.12 106 ASN A CA 1
ATOM 862 C C . ASN A 1 106 ? 15.771 -0.390 -14.622 1.00 70.12 106 ASN A C 1
ATOM 864 O O . ASN A 1 106 ? 15.859 0.835 -14.715 1.00 70.12 106 ASN A O 1
ATOM 868 N N . ARG A 1 107 ? 16.725 -1.131 -14.040 1.00 55.25 107 ARG A N 1
ATOM 869 C CA . ARG A 1 107 ? 18.092 -0.657 -13.769 1.00 55.25 107 ARG A CA 1
ATOM 870 C C . ARG A 1 107 ? 19.117 -1.764 -14.021 1.00 55.25 107 ARG A C 1
ATOM 872 O O . ARG A 1 107 ? 19.037 -2.843 -13.445 1.00 55.25 107 ARG A O 1
ATOM 879 N N . GLY A 1 108 ? 20.123 -1.430 -14.829 1.00 51.03 108 GLY A N 1
ATOM 880 C CA . GLY A 1 108 ? 21.353 -2.205 -15.003 1.00 51.03 108 GLY A CA 1
ATOM 881 C C . GLY A 1 108 ? 21.315 -3.261 -16.108 1.00 51.03 108 GLY A C 1
ATOM 882 O O . GLY A 1 108 ? 20.264 -3.704 -16.564 1.00 51.03 108 GLY A O 1
ATOM 883 N N . ASN A 1 109 ? 22.501 -3.658 -16.575 1.00 49.34 109 ASN A N 1
ATOM 884 C CA . ASN A 1 109 ? 22.650 -4.802 -17.480 1.00 49.34 109 ASN A CA 1
ATOM 885 C C . ASN A 1 109 ? 22.219 -6.105 -16.770 1.00 49.34 109 ASN A C 1
ATOM 887 O O . ASN A 1 109 ? 21.930 -6.117 -15.576 1.00 49.34 109 ASN A O 1
ATOM 891 N N . ARG A 1 110 ? 22.256 -7.247 -17.475 1.00 48.38 110 ARG A N 1
ATOM 892 C CA . ARG A 1 110 ? 21.989 -8.595 -16.915 1.00 48.38 110 ARG A CA 1
ATOM 893 C C . ARG A 1 110 ? 22.806 -8.954 -15.651 1.00 48.38 110 ARG A C 1
ATOM 895 O O . ARG A 1 110 ? 22.575 -10.015 -15.082 1.00 48.38 110 ARG A O 1
ATOM 902 N N . ARG A 1 111 ? 23.770 -8.121 -15.241 1.00 51.81 111 ARG A N 1
ATOM 903 C CA . ARG A 1 111 ? 24.627 -8.286 -14.059 1.00 51.81 111 ARG A CA 1
ATOM 904 C C . ARG A 1 111 ? 24.293 -7.315 -12.916 1.00 51.81 111 ARG A C 1
ATOM 906 O O . ARG A 1 111 ? 24.977 -7.349 -11.902 1.00 51.81 111 ARG A O 1
ATOM 913 N N . GLY A 1 112 ? 23.262 -6.474 -13.052 1.00 48.38 112 GLY A N 1
ATOM 914 C CA . GLY A 1 112 ? 22.842 -5.527 -12.010 1.00 48.38 112 GLY A CA 1
ATOM 915 C C . GLY A 1 112 ? 23.824 -4.373 -11.780 1.00 48.38 112 GLY A C 1
ATOM 916 O O . GLY A 1 112 ? 23.745 -3.687 -10.764 1.00 48.38 112 GLY A O 1
ATOM 917 N N . GLU A 1 113 ? 24.767 -4.157 -12.700 1.00 50.19 113 GLU A N 1
ATOM 918 C CA . GLU A 1 113 ? 25.722 -3.056 -12.610 1.00 50.19 113 GLU A CA 1
ATOM 919 C C . GLU A 1 113 ? 25.022 -1.726 -12.899 1.00 50.19 113 GLU A C 1
ATOM 921 O O . GLU A 1 113 ? 24.227 -1.612 -13.838 1.00 50.19 113 GLU A O 1
ATOM 926 N N . TRP A 1 114 ? 25.361 -0.702 -12.111 1.00 48.91 114 TRP A N 1
ATOM 927 C CA . TRP A 1 114 ? 24.910 0.671 -12.314 1.00 48.91 114 TRP A CA 1
ATOM 928 C C . TRP A 1 114 ? 25.422 1.204 -13.649 1.00 48.91 114 TRP A C 1
ATOM 930 O O . TRP A 1 114 ? 26.516 1.760 -13.745 1.00 48.91 114 TRP A O 1
ATOM 940 N N . MET A 1 115 ? 24.622 1.057 -14.698 1.00 48.34 115 MET A N 1
ATOM 941 C CA . MET A 1 115 ? 24.931 1.679 -15.972 1.00 48.34 115 MET A CA 1
ATOM 942 C C . MET A 1 115 ? 24.406 3.113 -15.943 1.00 48.34 115 MET A C 1
ATOM 944 O O . MET A 1 115 ? 23.202 3.340 -15.834 1.00 48.34 115 MET A O 1
ATOM 948 N N . ARG A 1 116 ? 25.313 4.092 -16.048 1.00 44.41 116 ARG A N 1
ATOM 949 C CA . ARG A 1 116 ? 24.985 5.503 -16.318 1.00 44.41 116 ARG A CA 1
ATOM 950 C C . ARG A 1 116 ? 24.470 5.660 -17.756 1.00 44.41 116 ARG A C 1
ATOM 952 O O . ARG A 1 116 ? 25.024 6.435 -18.531 1.00 44.41 116 ARG A O 1
ATOM 959 N N . HIS A 1 117 ? 23.460 4.894 -18.152 1.00 42.88 117 HIS A N 1
ATOM 960 C CA . HIS A 1 117 ? 22.739 5.216 -19.370 1.00 42.88 117 HIS A CA 1
ATOM 961 C C . HIS A 1 117 ? 21.843 6.414 -19.105 1.00 42.88 117 HIS A C 1
ATOM 963 O O . HIS A 1 117 ? 21.288 6.583 -18.020 1.00 42.88 117 HIS A O 1
ATOM 969 N N . LYS A 1 118 ? 21.701 7.235 -20.139 1.00 47.41 118 LYS A N 1
ATOM 970 C CA . LYS A 1 118 ? 20.757 8.346 -20.221 1.00 47.41 118 LYS A CA 1
ATOM 971 C C . LYS A 1 118 ? 19.322 7.830 -20.453 1.00 47.41 118 LYS A C 1
ATOM 973 O O . LYS A 1 118 ? 18.554 8.473 -21.158 1.00 47.41 118 LYS A O 1
ATOM 978 N N . ASP A 1 119 ? 19.014 6.645 -19.929 1.00 46.78 119 ASP A N 1
ATOM 979 C CA . ASP A 1 119 ? 17.745 5.954 -20.124 1.00 46.78 119 ASP A CA 1
ATOM 980 C C . ASP A 1 119 ? 16.776 6.270 -18.985 1.00 46.78 119 ASP A C 1
ATOM 982 O O . ASP A 1 119 ? 17.151 6.643 -17.869 1.00 46.78 119 ASP A O 1
ATOM 986 N N . GLU A 1 120 ? 15.500 6.125 -19.307 1.00 52.69 120 GLU A N 1
ATOM 987 C CA . GLU A 1 120 ? 14.363 6.430 -18.454 1.00 52.69 120 GLU A CA 1
ATOM 988 C C . GLU A 1 120 ? 14.313 5.481 -17.257 1.00 52.69 120 GLU A C 1
ATOM 990 O O . GLU A 1 120 ? 14.162 4.268 -17.394 1.00 52.69 120 GLU A O 1
ATOM 995 N N . GLN A 1 121 ? 14.458 6.038 -16.057 1.00 53.66 121 GLN A N 1
ATOM 996 C CA . GLN A 1 121 ? 14.327 5.272 -14.824 1.00 53.66 121 GLN A CA 1
ATOM 997 C C . GLN A 1 121 ? 12.846 5.005 -14.564 1.00 53.66 121 GLN A C 1
ATOM 999 O O . GLN A 1 121 ? 12.099 5.922 -14.230 1.00 53.66 121 GLN A O 1
ATOM 1004 N N . TYR A 1 122 ? 12.438 3.745 -14.699 1.00 69.94 122 TYR A N 1
ATOM 1005 C CA . TYR A 1 122 ? 11.102 3.297 -14.327 1.00 69.94 122 TYR A CA 1
ATOM 1006 C C . TYR A 1 122 ? 11.162 2.609 -12.971 1.00 69.94 122 TYR A C 1
ATOM 1008 O O . TYR A 1 122 ? 11.811 1.571 -12.803 1.00 69.94 122 TYR A O 1
ATOM 1016 N N . TYR A 1 123 ? 10.469 3.188 -12.006 1.00 77.81 123 TYR A N 1
ATOM 1017 C CA . TYR A 1 123 ? 10.306 2.622 -10.681 1.00 77.81 123 TYR A CA 1
ATOM 1018 C C . TYR A 1 123 ? 8.848 2.741 -10.244 1.00 77.81 123 TYR A C 1
ATOM 1020 O O . TYR A 1 123 ? 8.046 3.449 -10.859 1.00 77.81 123 TYR A O 1
ATOM 1028 N N . LEU A 1 124 ? 8.511 1.984 -9.211 1.00 85.62 124 LEU A N 1
ATOM 1029 C CA . LEU A 1 124 ? 7.233 2.041 -8.521 1.00 85.62 124 LEU A CA 1
ATOM 1030 C C . LEU A 1 124 ? 7.478 2.500 -7.098 1.00 85.62 124 LEU A C 1
ATOM 1032 O O . LEU A 1 124 ? 8.231 1.843 -6.373 1.00 85.62 124 LEU A O 1
ATOM 1036 N N . ASP A 1 125 ? 6.798 3.573 -6.714 1.00 88.50 125 ASP A N 1
ATOM 1037 C CA . ASP A 1 125 ? 6.767 4.038 -5.336 1.00 88.50 125 ASP A CA 1
ATOM 1038 C C . ASP A 1 125 ? 5.576 3.410 -4.625 1.00 88.50 125 ASP A C 1
ATOM 1040 O O . ASP A 1 125 ? 4.427 3.491 -5.064 1.00 88.50 125 ASP A O 1
ATOM 1044 N N . ILE A 1 126 ? 5.858 2.739 -3.514 1.00 94.12 126 ILE A N 1
ATOM 1045 C CA . ILE A 1 126 ? 4.856 2.027 -2.732 1.00 94.12 126 ILE A CA 1
ATOM 1046 C C . ILE A 1 126 ? 4.967 2.496 -1.292 1.00 94.12 126 ILE A C 1
ATOM 1048 O O . ILE A 1 126 ? 5.912 2.164 -0.580 1.00 94.12 126 ILE A O 1
ATOM 1052 N N . SER A 1 127 ? 3.966 3.241 -0.843 1.00 95.31 127 SER A N 1
ATOM 1053 C CA . SER A 1 127 ? 3.791 3.574 0.566 1.00 95.31 127 SER A CA 1
ATOM 1054 C C . SER A 1 127 ? 2.967 2.495 1.263 1.00 95.31 127 SER A C 1
ATOM 1056 O O . SER A 1 127 ? 1.883 2.150 0.802 1.00 95.31 127 SER A O 1
ATOM 1058 N N . VAL A 1 128 ? 3.429 1.999 2.405 1.00 96.00 128 VAL A N 1
ATOM 1059 C CA . VAL A 1 128 ? 2.677 1.079 3.264 1.00 96.00 128 VAL A CA 1
ATOM 1060 C C . VAL A 1 128 ? 2.309 1.787 4.564 1.00 96.00 128 VAL A C 1
ATOM 1062 O O . VAL A 1 128 ? 3.176 2.323 5.258 1.00 96.00 128 VAL A O 1
ATOM 1065 N N . VAL A 1 129 ? 1.014 1.812 4.878 1.00 93.81 129 VAL A N 1
ATOM 1066 C CA . VAL A 1 129 ? 0.488 2.357 6.139 1.00 93.81 129 VAL A CA 1
ATOM 1067 C C . VAL A 1 129 ? 0.631 1.306 7.239 1.00 93.81 129 VAL A C 1
ATOM 1069 O O . VAL A 1 129 ? 0.286 0.142 7.020 1.00 93.81 129 VAL A O 1
ATOM 1072 N N . GLN A 1 130 ? 1.101 1.702 8.424 1.00 88.00 130 GLN A N 1
ATOM 1073 C CA . GLN A 1 130 ? 1.195 0.786 9.560 1.00 88.00 130 GLN A CA 1
ATOM 1074 C C . GLN A 1 130 ? -0.133 0.716 10.313 1.00 88.00 130 GLN A C 1
ATOM 1076 O O . GLN A 1 130 ? -0.823 1.715 10.512 1.00 88.00 130 GLN A O 1
ATOM 1081 N N . LEU A 1 131 ? -0.493 -0.487 10.768 1.00 78.62 131 LEU A N 1
ATOM 1082 C CA . LEU A 1 131 ? -1.728 -0.699 11.526 1.00 78.62 131 LEU A CA 1
ATOM 1083 C C . LEU A 1 131 ? -1.719 0.060 12.865 1.00 78.62 131 LEU A C 1
ATOM 1085 O O . LEU A 1 131 ? -2.769 0.498 13.320 1.00 78.62 131 LEU A O 1
ATOM 1089 N N . SER A 1 132 ? -0.542 0.258 13.471 1.00 70.31 132 SER A N 1
ATOM 1090 C CA . SER A 1 132 ? -0.386 1.053 14.698 1.00 70.31 132 SER A CA 1
ATOM 1091 C C . SER A 1 132 ? -0.970 2.458 14.565 1.00 70.31 132 SER A C 1
ATOM 1093 O O . SER A 1 132 ? -1.592 2.950 15.502 1.00 70.31 132 SER A O 1
ATOM 1095 N N . ASP A 1 133 ? -0.819 3.071 13.392 1.00 62.03 133 ASP A N 1
ATOM 1096 C CA . ASP A 1 133 ? -1.246 4.448 13.152 1.00 62.03 133 ASP A CA 1
ATOM 1097 C C . ASP A 1 133 ? -2.756 4.517 12.917 1.00 62.03 133 ASP A C 1
ATOM 1099 O O . ASP A 1 133 ? -3.412 5.449 13.369 1.00 62.03 133 ASP A O 1
ATOM 1103 N N . LEU A 1 134 ? -3.330 3.491 12.277 1.00 60.91 134 LEU A N 1
ATOM 1104 C CA . LEU A 1 134 ? -4.779 3.350 12.119 1.00 60.91 134 LEU A CA 1
ATOM 1105 C C . LEU A 1 134 ? -5.468 3.159 13.471 1.00 60.91 134 LEU A C 1
ATOM 1107 O O . LEU A 1 134 ? -6.471 3.813 13.737 1.00 60.91 134 LEU A O 1
ATOM 1111 N N . THR A 1 135 ? -4.928 2.303 14.338 1.00 60.25 135 THR A N 1
ATOM 1112 C CA . THR A 1 135 ? -5.511 2.053 15.662 1.00 60.25 135 THR A CA 1
ATOM 1113 C C . THR A 1 135 ? -5.471 3.304 16.538 1.00 60.25 135 THR A C 1
ATOM 1115 O O . THR A 1 135 ? -6.470 3.612 17.182 1.00 60.25 135 THR A O 1
ATOM 1118 N N . ALA A 1 136 ? -4.362 4.052 16.522 1.00 58.34 136 ALA A N 1
ATOM 1119 C CA . ALA A 1 136 ? -4.250 5.320 17.243 1.00 58.34 136 ALA A CA 1
ATOM 1120 C C . ALA A 1 136 ? -5.276 6.346 16.733 1.00 58.34 136 ALA A C 1
ATOM 1122 O O . ALA A 1 136 ? -6.071 6.865 17.514 1.00 58.34 136 ALA A O 1
ATOM 1123 N N . LEU A 1 137 ? -5.351 6.543 15.414 1.00 58.94 137 LEU A N 1
ATOM 1124 C CA . LEU A 1 137 ? -6.237 7.534 14.799 1.00 58.94 137 LEU A CA 1
ATOM 1125 C C . LEU A 1 137 ? -7.724 7.194 14.980 1.00 58.94 137 LEU A C 1
ATOM 1127 O O . LEU A 1 137 ? -8.542 8.085 15.207 1.00 58.94 137 LEU A O 1
ATOM 1131 N N . ILE A 1 138 ? -8.071 5.904 14.919 1.00 59.75 138 ILE A N 1
ATOM 1132 C CA . ILE A 1 138 ? -9.418 5.410 15.222 1.00 59.75 138 ILE A CA 1
ATOM 1133 C C . ILE A 1 138 ? -9.727 5.636 16.703 1.00 59.75 138 ILE A C 1
ATOM 1135 O O . ILE A 1 138 ? -10.783 6.177 17.014 1.00 59.75 138 ILE A O 1
ATOM 1139 N N . SER A 1 139 ? -8.817 5.285 17.616 1.00 59.62 139 SER A N 1
ATOM 1140 C CA . SER A 1 139 ? -9.049 5.473 19.053 1.00 59.62 139 SER A CA 1
ATOM 1141 C C . SER A 1 139 ? -9.281 6.942 19.421 1.00 59.62 139 SER A C 1
ATOM 1143 O O . SER A 1 139 ? -10.238 7.240 20.128 1.00 59.62 139 SER A O 1
ATOM 1145 N N . GLU A 1 140 ? -8.501 7.865 18.855 1.00 59.56 140 GLU A N 1
ATOM 1146 C CA . GLU A 1 140 ? -8.672 9.307 19.058 1.00 59.56 140 GLU A CA 1
ATOM 1147 C C . GLU A 1 140 ? -10.024 9.810 18.530 1.00 59.56 140 GLU A C 1
ATOM 1149 O O . GLU A 1 140 ? -10.708 10.571 19.211 1.00 59.56 140 GLU A O 1
ATOM 1154 N N . HIS A 1 141 ? -10.460 9.349 17.352 1.00 58.62 141 HIS A N 1
ATOM 1155 C CA . HIS A 1 141 ? -11.753 9.747 16.785 1.00 58.62 141 HIS A CA 1
ATOM 1156 C C . HIS A 1 141 ? -12.949 9.199 17.572 1.00 58.62 141 HIS A C 1
ATOM 1158 O O . HIS A 1 141 ? -13.960 9.890 17.702 1.00 58.62 141 HIS A O 1
ATOM 1164 N N . TYR A 1 142 ? -12.861 7.970 18.089 1.00 57.31 142 TYR A N 1
ATOM 1165 C CA . TYR A 1 142 ? -13.927 7.394 18.911 1.00 57.31 142 TYR A CA 1
ATOM 1166 C C . TYR A 1 142 ? -14.041 8.105 20.263 1.00 57.31 142 TYR A C 1
ATOM 1168 O O . TYR A 1 142 ? -15.153 8.444 20.662 1.00 57.31 142 TYR A O 1
ATOM 1176 N N . VAL A 1 143 ? -12.913 8.415 20.910 1.00 63.34 143 VAL A N 1
ATOM 1177 C CA . VAL A 1 143 ? -12.894 9.203 22.154 1.00 63.34 143 VAL A CA 1
ATOM 1178 C C . VAL A 1 143 ? -13.481 10.597 21.922 1.00 63.34 143 VAL A C 1
ATOM 1180 O O . VAL A 1 143 ? -14.363 11.020 22.664 1.00 63.34 143 VAL A O 1
ATOM 1183 N N . ALA A 1 144 ? -13.081 11.278 20.843 1.00 64.38 144 ALA A N 1
ATOM 1184 C CA . ALA A 1 144 ? -13.621 12.593 20.508 1.00 64.38 144 ALA A CA 1
ATOM 1185 C C . ALA A 1 144 ? -15.140 12.562 20.261 1.00 64.38 144 ALA A C 1
ATOM 1187 O O . ALA A 1 144 ? -15.847 13.496 20.633 1.00 64.38 144 ALA A O 1
ATOM 1188 N N . LYS A 1 145 ? -15.667 11.488 19.657 1.00 66.69 145 LYS A N 1
ATOM 1189 C CA . LYS A 1 145 ? -17.110 11.332 19.448 1.00 66.69 145 LYS A CA 1
ATOM 1190 C C . LYS A 1 145 ? -17.866 11.139 20.766 1.00 66.69 145 LYS A C 1
ATOM 1192 O O . LYS A 1 145 ? -18.876 11.805 20.965 1.00 66.69 145 LYS A O 1
ATOM 1197 N N . GLU A 1 146 ? -17.373 10.285 21.665 1.00 69.88 146 GLU A N 1
ATOM 1198 C CA . GLU A 1 146 ? -17.984 10.087 22.989 1.00 69.88 146 GLU A CA 1
ATOM 1199 C C . GLU A 1 146 ? -17.985 11.378 23.820 1.00 69.88 146 GLU A C 1
ATOM 1201 O O . GLU A 1 146 ? -18.984 11.702 24.465 1.00 69.88 146 GLU A O 1
ATOM 1206 N N . GLU A 1 147 ? -16.898 12.153 23.773 1.00 71.88 147 GLU A N 1
ATOM 1207 C CA . GLU A 1 147 ? -16.817 13.449 24.451 1.00 71.88 147 GLU A CA 1
ATOM 1208 C C . GLU A 1 147 ? -17.811 14.464 23.875 1.00 71.88 147 GLU A C 1
ATOM 1210 O O . GLU A 1 147 ? -18.514 15.132 24.635 1.00 71.88 147 GLU A O 1
ATOM 1215 N N . VAL A 1 148 ? -17.929 14.549 22.546 1.00 66.38 148 VAL A N 1
ATOM 1216 C CA . VAL A 1 148 ? -18.895 15.439 21.883 1.00 66.38 148 VAL A CA 1
ATOM 1217 C C . VAL A 1 148 ? -20.335 15.036 22.206 1.00 66.38 148 VAL A C 1
ATOM 1219 O O . VAL A 1 148 ? -21.138 15.903 22.558 1.00 66.38 148 VAL A O 1
ATOM 1222 N N . ASP A 1 149 ? -20.667 13.745 22.154 1.00 71.38 149 ASP A N 1
ATOM 1223 C CA . ASP A 1 149 ? -22.008 13.244 22.477 1.00 71.38 149 ASP A CA 1
ATOM 1224 C C . ASP A 1 149 ? -22.370 13.541 23.946 1.00 71.38 149 ASP A C 1
ATOM 1226 O O . ASP A 1 149 ? -23.484 13.987 24.248 1.00 71.38 149 ASP A O 1
ATOM 1230 N N . LYS A 1 150 ? -21.401 13.406 24.862 1.00 78.94 150 LYS A N 1
ATOM 1231 C CA . LYS A 1 150 ? -21.560 13.775 26.274 1.00 78.94 150 LYS A CA 1
ATOM 1232 C C . LYS A 1 150 ? -21.785 15.278 26.458 1.00 78.94 150 LYS A C 1
ATOM 1234 O O . LYS A 1 150 ? -22.735 15.662 27.140 1.00 78.94 150 LYS A O 1
ATOM 1239 N N . MET A 1 151 ? -20.975 16.124 25.819 1.00 68.94 151 MET A N 1
ATOM 1240 C CA . MET A 1 151 ? -21.118 17.586 25.883 1.00 68.94 151 MET A CA 1
ATOM 1241 C C . MET A 1 151 ? -22.479 18.056 25.355 1.00 68.94 151 MET A C 1
ATOM 1243 O O . MET A 1 151 ? -23.107 18.944 25.936 1.00 68.94 151 MET A O 1
ATOM 1247 N N . VAL A 1 152 ? -22.955 17.459 24.259 1.00 70.25 152 VAL A N 1
ATOM 1248 C CA . VAL A 1 152 ? -24.274 17.758 23.687 1.00 70.25 152 VAL A CA 1
ATOM 1249 C C . VAL A 1 152 ? -25.389 17.350 24.653 1.00 70.25 152 VAL A C 1
ATOM 1251 O O . VAL A 1 152 ? -26.312 18.137 24.873 1.00 70.25 152 VAL A O 1
ATOM 1254 N N . SER A 1 153 ? -25.293 16.168 25.268 1.00 75.12 153 SER A N 1
ATOM 1255 C CA . SER A 1 153 ? -26.272 15.677 26.247 1.00 75.12 153 SER A CA 1
ATOM 1256 C C . SER A 1 153 ? -26.336 16.553 27.505 1.00 75.12 153 SER A C 1
ATOM 1258 O O . SER A 1 153 ? -27.424 16.935 27.942 1.00 75.12 153 SER A O 1
ATOM 1260 N N . GLU A 1 154 ? -25.184 16.950 28.051 1.00 82.50 154 GLU A N 1
ATOM 1261 C CA . GLU A 1 154 ? -25.092 17.832 29.222 1.00 82.50 154 GLU A CA 1
ATOM 1262 C C . GLU A 1 154 ? -25.689 19.217 28.941 1.00 82.50 154 GLU A C 1
ATOM 1264 O O . GLU A 1 154 ? -26.520 19.698 29.713 1.00 82.50 154 GLU A O 1
ATOM 1269 N N . ARG A 1 155 ? -25.368 19.822 27.792 1.00 78.38 155 ARG A N 1
ATOM 1270 C CA . ARG A 1 155 ? -25.929 21.121 27.395 1.00 78.38 155 ARG A CA 1
ATOM 1271 C C . ARG A 1 155 ? -27.446 21.074 27.194 1.00 78.38 155 ARG A C 1
ATOM 1273 O O . ARG A 1 155 ? -28.157 21.954 27.673 1.00 78.38 155 ARG A O 1
ATOM 1280 N N . LEU A 1 156 ? -27.955 20.037 26.526 1.00 72.75 156 LEU A N 1
ATOM 1281 C CA . LEU A 1 156 ? -29.399 19.809 26.374 1.00 72.75 156 LEU A CA 1
ATOM 1282 C C . LEU A 1 156 ? -30.091 19.634 27.727 1.00 72.75 156 LEU A C 1
ATOM 1284 O O . LEU A 1 156 ? -31.196 20.138 27.929 1.00 72.75 156 LEU A O 1
ATOM 1288 N N . ARG A 1 157 ? -29.447 18.934 28.664 1.00 74.06 157 ARG A N 1
ATOM 1289 C CA . ARG A 1 157 ? -29.954 18.753 30.024 1.00 74.06 157 ARG A CA 1
ATOM 1290 C C . ARG A 1 157 ? -30.069 20.089 30.755 1.00 74.06 157 ARG A C 1
ATOM 1292 O O . ARG A 1 157 ? -31.104 20.332 31.366 1.00 74.06 157 ARG A O 1
ATOM 1299 N N . GLU A 1 158 ? -29.064 20.957 30.667 1.00 83.00 158 GLU A N 1
ATOM 1300 C CA . GLU A 1 158 ? -29.112 22.303 31.255 1.00 83.00 158 GLU A CA 1
ATOM 1301 C C . GLU A 1 158 ? -30.228 23.169 30.659 1.00 83.00 158 GLU A C 1
ATOM 1303 O O . GLU A 1 158 ? -30.952 23.837 31.397 1.00 83.00 158 GLU A O 1
ATOM 1308 N N . GLU A 1 159 ? -30.392 23.157 29.334 1.00 80.69 159 GLU A N 1
ATOM 1309 C CA . GLU A 1 159 ? -31.448 23.914 28.651 1.00 80.69 159 GLU A CA 1
ATOM 1310 C C . GLU A 1 159 ? -32.846 23.420 29.048 1.00 80.69 159 GLU A C 1
ATOM 1312 O O . GLU A 1 159 ? -33.725 24.232 29.344 1.00 80.69 159 GLU A O 1
ATOM 1317 N N . LEU A 1 160 ? -33.040 22.100 29.142 1.00 74.75 160 LEU A N 1
ATOM 1318 C CA . LEU A 1 160 ? -34.290 21.510 29.622 1.00 74.75 160 LEU A CA 1
ATOM 1319 C C . LEU A 1 160 ? -34.554 21.852 31.090 1.00 74.75 160 LEU A C 1
ATOM 1321 O O . LEU A 1 160 ? -35.683 22.192 31.431 1.00 74.75 160 LEU A O 1
ATOM 1325 N N . PHE A 1 161 ? -33.539 21.811 31.956 1.00 75.94 161 PHE A N 1
ATOM 1326 C CA . PHE A 1 161 ? -33.691 22.222 33.354 1.00 75.94 161 PHE A CA 1
ATOM 1327 C C . PHE A 1 161 ? -34.128 23.683 33.467 1.00 75.94 161 PHE A C 1
ATOM 1329 O O . PHE A 1 161 ? -35.098 23.958 34.167 1.00 75.94 161 PHE A O 1
ATOM 1336 N N . LYS A 1 162 ? -33.492 24.599 32.725 1.00 80.44 162 LYS A N 1
ATOM 1337 C CA . LYS A 1 162 ? -33.887 26.018 32.683 1.00 80.44 162 LYS A CA 1
ATOM 1338 C C . LYS A 1 162 ? -35.324 26.203 32.200 1.00 80.44 162 LYS A C 1
ATOM 1340 O O . LYS A 1 162 ? -36.058 27.014 32.757 1.00 80.44 162 LYS A O 1
ATOM 1345 N N . PHE A 1 163 ? -35.734 25.449 31.181 1.00 73.75 163 PHE A N 1
ATOM 1346 C CA . PHE A 1 163 ? -37.105 25.473 30.676 1.00 73.75 163 PHE A CA 1
ATOM 1347 C C . PHE A 1 163 ? -38.114 24.985 31.728 1.00 73.75 163 PHE A C 1
ATOM 1349 O O . PHE A 1 163 ? -39.124 25.645 31.961 1.00 73.75 163 PHE A O 1
ATOM 1356 N N . PHE A 1 164 ? -37.823 23.875 32.413 1.00 69.38 164 PHE A N 1
ATOM 1357 C CA . PHE A 1 164 ? -38.683 23.347 33.476 1.00 69.38 164 PHE A CA 1
ATOM 1358 C C . PHE A 1 164 ? -38.732 24.254 34.712 1.00 69.38 164 PHE A C 1
ATOM 1360 O O . PHE A 1 164 ? -39.794 24.389 35.310 1.00 69.38 164 PHE A O 1
ATOM 1367 N N . GLU A 1 165 ? -37.623 24.893 35.096 1.00 74.25 165 GLU A N 1
ATOM 1368 C CA . GLU A 1 165 ? -37.609 25.892 36.173 1.00 74.25 165 GLU A CA 1
ATOM 1369 C C . GLU A 1 165 ? -38.460 27.115 35.822 1.00 74.25 165 GLU A C 1
ATOM 1371 O O . GLU A 1 165 ? -39.214 27.599 36.667 1.00 74.25 165 GLU A O 1
ATOM 1376 N N . TYR A 1 166 ? -38.384 27.580 34.571 1.00 69.88 166 TYR A N 1
ATOM 1377 C CA . TYR A 1 166 ? -39.237 28.654 34.072 1.00 69.88 166 TYR A CA 1
ATOM 1378 C C . TYR A 1 166 ? -40.720 28.261 34.134 1.00 69.88 166 TYR A C 1
ATOM 1380 O O . TYR A 1 166 ? -41.512 28.987 34.722 1.00 69.88 166 TYR A O 1
ATOM 1388 N N . GLU A 1 167 ? -41.104 27.095 33.611 1.00 64.88 167 GLU A N 1
ATOM 1389 C CA . GLU A 1 167 ? -42.491 26.592 33.647 1.00 64.88 167 GLU A CA 1
ATOM 1390 C C . GLU A 1 167 ? -43.032 26.395 35.079 1.00 64.88 167 GLU A C 1
ATOM 1392 O O . GLU A 1 167 ? -44.166 26.791 35.380 1.00 64.88 167 GLU A O 1
ATOM 1397 N N . HIS A 1 168 ? -42.219 25.848 35.993 1.00 64.81 168 HIS A N 1
ATOM 1398 C CA . HIS A 1 168 ? -42.603 25.641 37.400 1.00 64.81 168 HIS A CA 1
ATOM 1399 C C . HIS A 1 168 ? -42.795 26.951 38.167 1.00 64.81 168 HIS A C 1
ATOM 1401 O O . HIS A 1 168 ? -43.575 26.984 39.120 1.00 64.81 168 HIS A O 1
ATOM 1407 N N . ALA A 1 169 ? -42.143 28.041 37.754 1.00 62.78 169 ALA A N 1
ATOM 1408 C CA . ALA A 1 169 ? -42.380 29.363 38.332 1.00 62.78 169 ALA A CA 1
ATOM 1409 C C . ALA A 1 169 ? -43.796 29.897 38.030 1.00 62.78 169 ALA A C 1
ATOM 1411 O O . ALA A 1 169 ? -44.304 30.730 38.782 1.00 62.78 169 ALA A O 1
ATOM 1412 N N . TYR A 1 170 ? -44.451 29.401 36.972 1.00 58.22 170 TYR A N 1
ATOM 1413 C CA . TYR A 1 170 ? -45.782 29.847 36.540 1.00 58.22 170 TYR A CA 1
ATOM 1414 C C . TYR A 1 170 ? -46.904 28.833 36.802 1.00 58.22 170 TYR A C 1
ATOM 1416 O O . TYR A 1 170 ? -48.077 29.209 36.760 1.00 58.22 170 TYR A O 1
ATOM 1424 N N . THR A 1 171 ? -46.590 27.574 37.128 1.00 54.75 171 THR A N 1
ATOM 1425 C CA . THR A 1 171 ? -47.593 26.563 37.500 1.00 54.75 171 THR A CA 1
ATOM 1426 C C . THR A 1 171 ? -47.088 25.622 38.607 1.00 54.75 171 THR A C 1
ATOM 1428 O O . THR A 1 171 ? -46.106 24.911 38.413 1.00 54.75 171 THR A O 1
ATOM 1431 N N . PRO A 1 172 ? -47.750 25.534 39.778 1.00 54.09 172 PRO A N 1
ATOM 1432 C CA . PRO A 1 172 ? -47.330 24.602 40.816 1.00 54.09 172 PRO A CA 1
ATOM 1433 C C . PRO A 1 172 ? -47.899 23.208 40.518 1.00 54.09 172 PRO A C 1
ATOM 1435 O O . PRO A 1 172 ? -49.058 22.921 40.827 1.00 54.09 172 PRO A O 1
ATOM 1438 N N . LYS A 1 173 ? -47.093 22.317 39.922 1.00 57.19 173 LYS A N 1
ATOM 1439 C CA . LYS A 1 173 ? -47.414 20.879 39.842 1.00 57.19 173 LYS A CA 1
ATOM 1440 C C . LYS A 1 173 ? -46.256 19.958 40.239 1.00 57.19 173 LYS A C 1
ATOM 1442 O O . LYS A 1 173 ? -45.094 20.167 39.912 1.00 57.19 173 LYS A O 1
ATOM 1447 N N . TYR A 1 174 ? -46.660 18.885 40.920 1.00 54.12 174 TYR A N 1
ATOM 1448 C CA . TYR A 1 174 ? -45.912 17.825 41.608 1.00 54.12 174 TYR A CA 1
ATOM 1449 C C . TYR A 1 174 ? -45.067 16.889 40.716 1.00 54.12 174 TYR A C 1
ATOM 1451 O O . TYR A 1 174 ? -45.137 15.669 40.862 1.00 54.12 174 TYR A O 1
ATOM 1459 N N . LEU A 1 175 ? -44.268 17.411 39.786 1.00 56.97 175 LEU A N 1
ATOM 1460 C CA . LEU A 1 175 ? -43.349 16.587 38.993 1.00 56.97 175 LEU A CA 1
ATOM 1461 C C . LEU A 1 175 ? -41.895 16.908 39.336 1.00 56.97 175 LEU A C 1
ATOM 1463 O O . LEU A 1 175 ? -41.463 18.059 39.277 1.00 56.97 175 LEU A O 1
ATOM 1467 N N . ASN A 1 176 ? -41.147 15.861 39.696 1.00 66.62 176 ASN A N 1
ATOM 1468 C CA . ASN A 1 176 ? -39.704 15.922 39.888 1.00 66.62 176 ASN A CA 1
ATOM 1469 C C . ASN A 1 176 ? -39.045 16.091 38.510 1.00 66.62 176 ASN A C 1
ATOM 1471 O O . ASN A 1 176 ? -38.896 15.120 37.763 1.00 66.62 176 ASN A O 1
ATOM 1475 N N . SER A 1 177 ? -38.695 17.332 38.170 1.00 66.44 177 SER A N 1
ATOM 1476 C CA . SER A 1 177 ? -38.144 17.745 36.871 1.00 66.44 177 SER A CA 1
ATOM 1477 C C . SER A 1 177 ? -36.942 16.901 36.440 1.00 66.44 177 SER A C 1
ATOM 1479 O O . SER A 1 177 ? -36.830 16.531 35.273 1.00 66.44 177 SER A O 1
ATOM 1481 N N . GLY A 1 178 ? -36.101 16.478 37.388 1.00 66.62 178 GLY A N 1
ATOM 1482 C CA . GLY A 1 178 ? -34.957 15.615 37.100 1.00 66.62 178 GLY A CA 1
ATOM 1483 C C . GLY A 1 178 ? -35.336 14.226 36.576 1.00 66.62 178 GLY A C 1
ATOM 1484 O O . GLY A 1 178 ? -34.608 13.665 35.760 1.00 66.62 178 GLY A O 1
ATOM 1485 N N . HIS A 1 179 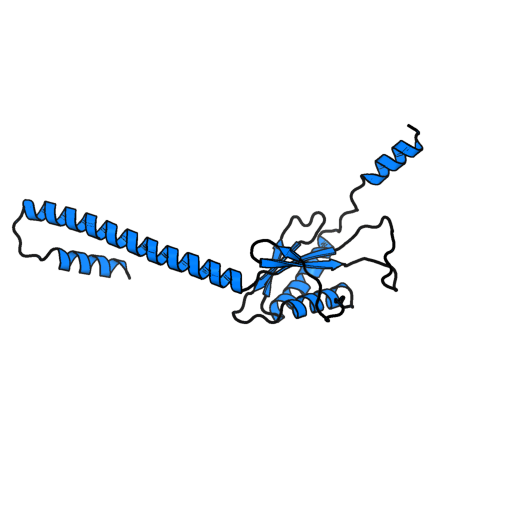? -36.470 13.663 37.000 1.00 74.19 179 HIS A N 1
ATOM 1486 C CA . HIS A 1 179 ? -36.916 12.348 36.531 1.00 74.19 179 HIS A CA 1
ATOM 1487 C C . HIS A 1 179 ? -37.424 12.404 35.082 1.00 74.19 179 HIS A C 1
ATOM 1489 O O . HIS A 1 179 ? -37.016 11.583 34.264 1.00 74.19 179 HIS A O 1
ATOM 1495 N N . VAL A 1 180 ? -38.229 13.420 34.754 1.00 73.44 180 VAL A N 1
ATOM 1496 C CA . VAL A 1 180 ? -38.811 13.620 33.413 1.00 73.44 180 VAL A CA 1
ATOM 1497 C C . VAL A 1 180 ? -37.726 13.891 32.368 1.00 73.44 180 VAL A C 1
ATOM 1499 O O . VAL A 1 180 ? -37.741 13.305 31.288 1.00 73.44 180 VAL A O 1
ATOM 1502 N N . ILE A 1 181 ? -36.737 14.725 32.706 1.00 69.75 181 ILE A N 1
ATOM 1503 C CA . ILE A 1 181 ? -35.611 15.033 31.812 1.00 69.75 181 ILE A CA 1
ATOM 1504 C C . ILE A 1 181 ? -34.786 13.772 31.519 1.00 69.75 181 ILE A C 1
ATOM 1506 O O . ILE A 1 181 ? -34.431 13.518 30.370 1.00 69.75 181 ILE A O 1
ATOM 1510 N N . ASN A 1 182 ? -34.519 12.947 32.537 1.00 75.19 182 ASN A N 1
ATOM 1511 C CA . ASN A 1 182 ? -33.768 11.704 32.355 1.00 75.19 182 ASN A CA 1
ATOM 1512 C C . ASN A 1 182 ? -34.531 10.668 31.513 1.00 75.19 182 ASN A C 1
ATOM 1514 O O . ASN A 1 182 ? -33.900 9.944 30.746 1.00 75.19 182 ASN A O 1
ATOM 1518 N N . GLU A 1 183 ? -35.859 10.573 31.632 1.00 78.06 183 GLU A N 1
ATOM 1519 C CA . GLU A 1 183 ? -36.658 9.722 30.739 1.00 78.06 183 GLU A CA 1
ATOM 1520 C C . GLU A 1 183 ? -36.623 10.216 29.291 1.00 78.06 183 GLU A C 1
ATOM 1522 O O . GLU A 1 183 ? -36.400 9.419 28.381 1.00 78.06 183 GLU A O 1
ATOM 1527 N N . TYR A 1 184 ? -36.770 11.524 29.067 1.00 71.38 184 TYR A N 1
ATOM 1528 C CA . TYR A 1 184 ? -36.718 12.103 27.726 1.00 71.38 184 TYR A CA 1
ATOM 1529 C C . TYR A 1 184 ? -35.368 11.846 27.038 1.00 71.38 184 TYR A C 1
ATOM 1531 O O . TYR A 1 184 ? -35.337 11.394 25.892 1.00 71.38 184 TYR A O 1
ATOM 1539 N N . LEU A 1 185 ? -34.250 12.041 27.745 1.00 71.31 185 LEU A N 1
ATOM 1540 C CA . LEU A 1 185 ? -32.915 11.774 27.197 1.00 71.31 185 LEU A CA 1
ATOM 1541 C C . LEU A 1 185 ? -32.731 10.293 26.815 1.00 71.31 185 LEU A C 1
ATOM 1543 O O . LEU A 1 185 ? -32.240 10.012 25.725 1.00 71.31 185 LEU A O 1
ATOM 1547 N N . LYS A 1 186 ? -33.245 9.352 27.622 1.00 77.50 186 LYS A N 1
ATOM 1548 C CA . LYS A 1 186 ? -33.225 7.909 27.300 1.00 77.50 186 LYS A CA 1
ATOM 1549 C C . LYS A 1 186 ? -33.997 7.550 26.028 1.00 77.50 186 LYS A C 1
ATOM 1551 O O . LYS A 1 186 ? -33.673 6.558 25.383 1.00 77.50 186 LYS A O 1
ATOM 1556 N N . THR A 1 187 ? -35.028 8.314 25.660 1.00 75.94 187 THR A N 1
ATOM 1557 C CA . THR A 1 187 ? -35.779 8.062 24.415 1.00 75.94 187 THR A CA 1
ATOM 1558 C C . THR A 1 187 ? -35.045 8.517 23.152 1.00 75.94 187 THR A C 1
ATOM 1560 O O . THR A 1 187 ? -35.382 8.033 22.076 1.00 75.94 187 THR A O 1
ATOM 1563 N N . ARG A 1 188 ? -34.034 9.395 23.264 1.00 65.06 188 ARG A N 1
ATOM 1564 C CA . ARG A 1 188 ? -33.212 9.860 22.129 1.00 65.06 188 ARG A CA 1
ATOM 1565 C C . ARG A 1 188 ? -32.002 8.975 21.824 1.00 65.06 188 ARG A C 1
ATOM 1567 O O . ARG A 1 188 ? -31.446 9.101 20.743 1.00 65.06 188 ARG A O 1
ATOM 1574 N N . GLU A 1 189 ? -31.596 8.110 22.751 1.00 61.16 189 GLU A N 1
ATOM 1575 C CA . GLU A 1 189 ? -30.456 7.190 22.586 1.00 61.16 189 GLU A CA 1
ATOM 1576 C C . GLU A 1 189 ? -30.817 5.886 21.829 1.00 61.16 189 GLU A C 1
ATOM 1578 O O . GLU A 1 189 ? -29.980 4.990 21.724 1.00 61.16 189 GLU A O 1
ATOM 1583 N N . LYS A 1 190 ? -32.050 5.759 21.308 1.00 48.84 190 LYS A N 1
ATOM 1584 C CA . LYS A 1 190 ? -32.513 4.651 20.446 1.00 48.84 190 LYS A CA 1
ATOM 1585 C C . LYS A 1 190 ? -32.446 5.017 18.969 1.00 48.84 190 LYS A C 1
ATOM 1587 O O . LYS A 1 190 ? -32.113 4.108 18.178 1.00 48.84 190 LYS A O 1
#

pLDDT: mean 75.88, std 16.19, range [42.88, 98.19]

Sequence (190 aa):
MTTSDKLREIAEDKKPVHVKPGLYSLFFYDLKQIAKRYGYNLVLHGSLNRDLDLIAIPWVDKPKPEQNMIKSFQRYLSGFTTTCPDGKVHFTVLPGNRHSYIIELNRGNRRGEWMRHKDEQYYLDISVVQLSDLTALISEHYVAKEEVDKMVSERLREELFKFFEYEHAYTPKYLNSGHVINEYLKTREK